Protein AF-A0A934VCV9-F1 (afdb_monomer_lite)

pLDDT: mean 75.16, std 21.44, range [30.05, 98.0]

Radius of gyration: 24.8 Å; chains: 1; bounding box: 60×32×97 Å

Secondary structure (DSSP, 8-state):
--------HHHHHHHHHHHHHHHHHT-PPP--SSHHHHHHHSSSSSS--------------------HHHHHHHHHHTTHHHHTHHHHHHHHHHHHHHHHHHHHT---THHHHHHHHHHHHHHHHHHHHHHHHTT----THHHHHHHHHHHHHHHHHHHHHHHHHHTTTS-HHHHHHHHHHHHHHHHHHHHHHHHHHH-TTGGG--

Organism: NCBI:txid1144680

Structure (mmCIF, N/CA/C/O backbone):
data_AF-A0A934VCV9-F1
#
_entry.id   AF-A0A934VCV9-F1
#
loop_
_atom_site.group_PDB
_atom_site.id
_atom_site.type_symbol
_atom_site.label_atom_id
_atom_site.label_alt_id
_atom_site.label_comp_id
_atom_site.label_asym_id
_atom_site.label_entity_id
_atom_site.label_seq_id
_atom_site.pdbx_PDB_ins_code
_atom_site.Cartn_x
_atom_site.Cartn_y
_atom_site.Cartn_z
_atom_site.occupancy
_atom_site.B_iso_or_equiv
_atom_site.auth_seq_id
_atom_site.auth_comp_id
_atom_site.auth_asym_id
_atom_site.auth_atom_id
_atom_site.pdbx_PDB_model_num
ATOM 1 N N . MET A 1 1 ? 1.479 -2.155 43.280 1.00 39.31 1 MET A N 1
ATOM 2 C CA . MET A 1 1 ? 2.609 -2.652 42.463 1.00 39.31 1 MET A CA 1
ATOM 3 C C . MET A 1 1 ? 2.232 -2.528 40.994 1.00 39.31 1 MET A C 1
ATOM 5 O O . MET A 1 1 ? 1.370 -3.262 40.535 1.00 39.31 1 MET A O 1
ATOM 9 N N . ILE A 1 2 ? 2.792 -1.540 40.292 1.00 43.94 2 ILE A N 1
ATOM 10 C CA . ILE A 1 2 ? 2.528 -1.269 38.872 1.00 43.94 2 ILE A CA 1
ATOM 11 C C . ILE A 1 2 ? 3.565 -2.057 38.068 1.00 43.94 2 ILE A C 1
ATOM 13 O O . ILE A 1 2 ? 4.746 -1.720 38.081 1.00 43.94 2 ILE A O 1
ATOM 17 N N . SER A 1 3 ? 3.131 -3.142 37.426 1.00 44.56 3 SER A N 1
ATOM 18 C CA . SER A 1 3 ? 3.970 -3.930 36.522 1.00 44.56 3 SER A CA 1
ATOM 19 C C . SER A 1 3 ? 4.140 -3.161 35.212 1.00 44.56 3 SER A C 1
ATOM 21 O O . SER A 1 3 ? 3.215 -3.050 34.405 1.00 44.56 3 SER A O 1
ATOM 23 N N . THR A 1 4 ? 5.316 -2.572 35.019 1.00 52.53 4 THR A N 1
ATOM 24 C CA . THR A 1 4 ? 5.717 -1.943 33.765 1.00 52.53 4 THR A CA 1
ATOM 25 C C . THR A 1 4 ? 6.005 -3.046 32.749 1.00 52.53 4 THR A C 1
ATOM 27 O O . THR A 1 4 ? 7.095 -3.612 32.708 1.00 52.53 4 THR A O 1
ATOM 30 N N . HIS A 1 5 ? 5.026 -3.368 31.901 1.00 47.56 5 HIS A N 1
ATOM 31 C CA . HIS A 1 5 ? 5.242 -4.228 30.737 1.00 47.56 5 HIS A CA 1
ATOM 32 C C . HIS A 1 5 ? 6.250 -3.568 29.777 1.00 47.56 5 HIS A C 1
ATOM 34 O O . HIS A 1 5 ? 5.880 -2.859 28.842 1.00 47.56 5 HIS A O 1
ATOM 40 N N . HIS A 1 6 ? 7.541 -3.815 30.001 1.00 56.97 6 HIS A N 1
ATOM 41 C CA . HIS A 1 6 ? 8.615 -3.539 29.054 1.00 56.97 6 HIS A CA 1
ATOM 42 C C . HIS A 1 6 ? 8.476 -4.524 27.885 1.00 56.97 6 HIS A C 1
ATOM 44 O O . HIS A 1 6 ? 9.078 -5.593 27.860 1.00 56.97 6 HIS A O 1
ATOM 50 N N . PHE A 1 7 ? 7.602 -4.197 26.930 1.00 56.38 7 PHE A N 1
ATOM 51 C CA . PHE A 1 7 ? 7.461 -4.946 25.679 1.00 56.38 7 PHE A CA 1
ATOM 52 C C . PHE A 1 7 ? 8.661 -4.641 24.759 1.00 56.38 7 PHE A C 1
ATOM 54 O O . PHE A 1 7 ? 9.164 -3.515 24.777 1.00 56.38 7 PHE A O 1
ATOM 61 N N . PRO A 1 8 ? 9.152 -5.601 23.951 1.00 58.91 8 PRO A N 1
ATOM 62 C CA . PRO A 1 8 ? 10.532 -5.618 23.508 1.00 58.91 8 PRO A CA 1
ATOM 63 C C . PRO A 1 8 ? 10.736 -4.610 22.381 1.00 58.91 8 PRO A C 1
ATOM 65 O O . PRO A 1 8 ? 10.423 -4.862 21.217 1.00 58.91 8 PRO A O 1
ATOM 68 N N . THR A 1 9 ? 11.337 -3.478 22.728 1.00 56.06 9 THR A N 1
ATOM 69 C CA . THR A 1 9 ? 11.960 -2.515 21.805 1.00 56.06 9 THR A CA 1
ATOM 70 C C . THR A 1 9 ? 12.874 -3.200 20.784 1.00 56.06 9 THR A C 1
ATOM 72 O O . THR A 1 9 ? 13.006 -2.733 19.658 1.00 56.06 9 THR A O 1
ATOM 75 N N . ARG A 1 10 ? 13.411 -4.373 21.137 1.00 48.38 10 ARG A N 1
ATOM 76 C CA . ARG A 1 10 ? 14.210 -5.249 20.275 1.00 48.38 10 ARG A CA 1
ATOM 77 C C . ARG A 1 10 ? 13.472 -5.739 19.026 1.00 48.38 10 ARG A C 1
ATOM 79 O O . ARG A 1 10 ? 14.094 -5.783 17.977 1.00 48.38 10 ARG A O 1
ATOM 86 N N . LEU A 1 11 ? 12.172 -6.056 19.085 1.00 58.34 11 LEU A N 1
ATOM 87 C CA . LEU A 1 11 ? 11.443 -6.522 17.890 1.00 58.34 11 LEU A CA 1
ATOM 88 C C . LEU A 1 11 ? 11.236 -5.390 16.878 1.00 58.34 11 LEU A C 1
ATOM 90 O O . LEU A 1 11 ? 11.404 -5.593 15.683 1.00 58.34 11 LEU A O 1
ATOM 94 N N . LEU A 1 12 ? 10.910 -4.199 17.382 1.00 56.88 12 LEU A N 1
ATOM 95 C CA . LEU A 1 12 ? 10.697 -2.991 16.584 1.00 56.88 12 LEU A CA 1
ATOM 96 C C . LEU A 1 12 ? 12.017 -2.502 15.964 1.00 56.88 12 LEU A C 1
ATOM 98 O O . LEU A 1 12 ? 12.055 -2.148 14.786 1.00 56.88 12 LEU A O 1
ATOM 102 N N . ALA A 1 13 ? 13.108 -2.574 16.733 1.00 52.22 13 ALA A N 1
ATOM 103 C CA . ALA A 1 13 ? 14.461 -2.298 16.263 1.00 52.22 13 ALA A CA 1
ATOM 104 C C . ALA A 1 13 ? 14.934 -3.319 15.217 1.00 52.22 13 ALA A C 1
ATOM 106 O O . ALA A 1 13 ? 15.486 -2.915 14.204 1.00 52.22 13 ALA A O 1
ATOM 107 N N . LEU A 1 14 ? 14.662 -4.617 15.391 1.00 60.75 14 LEU A N 1
ATOM 108 C CA . LEU A 1 14 ? 15.024 -5.648 14.410 1.00 60.75 14 LEU A CA 1
ATOM 109 C C . LEU A 1 14 ? 14.254 -5.494 13.094 1.00 60.75 14 LEU A C 1
ATOM 111 O O . LEU A 1 14 ? 14.852 -5.625 12.031 1.00 60.75 14 LEU A O 1
ATOM 115 N N . SER A 1 15 ? 12.965 -5.143 13.138 1.00 53.88 15 SER A N 1
ATOM 116 C CA . SER A 1 15 ? 12.202 -4.825 11.924 1.00 53.88 15 SER A CA 1
ATOM 117 C C . SER A 1 15 ? 12.696 -3.551 11.232 1.00 53.88 15 SER A C 1
ATOM 119 O O . SER A 1 15 ? 12.734 -3.512 10.008 1.00 53.88 15 SER A O 1
ATOM 121 N N . LEU A 1 16 ? 13.130 -2.536 11.990 1.00 61.25 16 LEU A N 1
ATOM 122 C CA . LEU A 1 16 ? 13.719 -1.308 11.447 1.00 61.25 16 LEU A CA 1
ATOM 123 C C . LEU A 1 16 ? 15.125 -1.553 10.870 1.00 61.25 16 LEU A C 1
ATOM 125 O O . LEU A 1 16 ? 15.471 -0.999 9.835 1.00 61.25 16 LEU A O 1
ATOM 129 N N . MET A 1 17 ? 15.924 -2.417 11.494 1.00 59.06 17 MET A N 1
ATOM 130 C CA . MET A 1 17 ? 17.238 -2.820 10.987 1.00 59.06 17 MET A CA 1
ATOM 131 C C . MET A 1 17 ? 17.120 -3.706 9.746 1.00 59.06 17 MET A C 1
ATOM 133 O O . MET A 1 17 ? 17.880 -3.518 8.804 1.00 59.06 17 MET A O 1
ATOM 137 N N . PHE A 1 18 ? 16.142 -4.615 9.703 1.00 65.75 18 PHE A N 1
ATOM 138 C CA . PHE A 1 18 ? 15.820 -5.395 8.507 1.00 65.75 18 PHE A CA 1
ATOM 139 C C . PHE A 1 18 ? 15.332 -4.490 7.369 1.00 65.75 18 PHE A C 1
ATOM 141 O O . PHE A 1 18 ? 15.742 -4.665 6.229 1.00 65.75 18 PHE A O 1
ATOM 148 N N . LEU A 1 19 ? 14.528 -3.470 7.688 1.00 57.59 19 LEU A N 1
ATOM 149 C CA . LEU A 1 19 ? 14.076 -2.445 6.750 1.00 57.59 19 LEU A CA 1
ATOM 150 C C . LEU A 1 19 ? 15.243 -1.646 6.152 1.00 57.59 19 LEU A C 1
ATOM 152 O O . LEU A 1 19 ? 15.322 -1.488 4.937 1.00 57.59 19 LEU A O 1
ATOM 156 N N . ILE A 1 20 ? 16.155 -1.169 7.001 1.00 65.06 20 ILE A N 1
ATOM 157 C CA . ILE A 1 20 ? 17.355 -0.439 6.578 1.00 65.06 20 ILE A CA 1
ATOM 158 C C . ILE A 1 20 ? 18.251 -1.361 5.740 1.00 65.06 20 ILE A C 1
ATOM 160 O O . ILE A 1 20 ? 18.676 -0.972 4.657 1.00 65.06 20 ILE A O 1
ATOM 164 N N . ALA A 1 21 ? 18.465 -2.608 6.167 1.00 59.50 21 ALA A N 1
ATOM 165 C CA . ALA A 1 21 ? 19.238 -3.589 5.410 1.00 59.50 21 ALA A CA 1
ATOM 166 C C . ALA A 1 21 ? 18.624 -3.890 4.030 1.00 59.50 21 ALA A C 1
ATOM 168 O O . ALA A 1 21 ? 19.366 -3.991 3.059 1.00 59.50 21 ALA A O 1
ATOM 169 N N . LEU A 1 22 ? 17.292 -3.961 3.910 1.00 63.44 22 LEU A N 1
ATOM 170 C CA . LEU A 1 22 ? 16.612 -4.152 2.624 1.00 63.44 22 LEU A CA 1
ATOM 171 C C . LEU A 1 22 ? 16.779 -2.925 1.710 1.00 63.44 22 LEU A C 1
ATOM 173 O O . LEU A 1 22 ? 17.072 -3.066 0.529 1.00 63.44 22 LEU A O 1
ATOM 177 N N . ILE A 1 23 ? 16.645 -1.713 2.254 1.00 60.69 23 ILE A N 1
ATOM 178 C CA . ILE A 1 23 ? 16.815 -0.463 1.493 1.00 60.69 23 ILE A CA 1
ATOM 179 C C . ILE A 1 23 ? 18.255 -0.325 0.969 1.00 60.69 23 ILE A C 1
ATOM 181 O O . ILE A 1 23 ? 18.453 0.074 -0.178 1.00 60.69 23 ILE A O 1
ATOM 185 N N . PHE A 1 24 ? 19.257 -0.684 1.778 1.00 58.31 24 PHE A N 1
ATOM 186 C CA . PHE A 1 24 ? 20.666 -0.628 1.377 1.00 58.31 24 PHE A CA 1
ATOM 187 C C . PHE A 1 24 ? 21.078 -1.778 0.448 1.00 58.31 24 PHE A C 1
ATOM 189 O O . PHE A 1 24 ? 21.868 -1.549 -0.463 1.00 58.31 24 PHE A O 1
ATOM 196 N N . ALA A 1 25 ? 20.521 -2.981 0.614 1.00 57.31 25 ALA A N 1
ATOM 197 C CA . ALA A 1 25 ? 20.812 -4.124 -0.257 1.00 57.31 25 ALA A CA 1
ATOM 198 C C . ALA A 1 25 ? 20.273 -3.956 -1.691 1.00 57.31 25 ALA A C 1
ATOM 200 O O . ALA A 1 25 ? 20.793 -4.583 -2.609 1.00 57.31 25 ALA A O 1
ATOM 201 N N . PHE A 1 26 ? 19.264 -3.100 -1.897 1.00 60.00 26 PHE A N 1
ATOM 202 C CA . PHE A 1 26 ? 18.647 -2.848 -3.208 1.00 60.00 26 PHE A CA 1
ATOM 203 C C . PHE A 1 26 ? 18.897 -1.430 -3.754 1.00 60.00 26 PHE A C 1
ATOM 205 O O . PHE A 1 26 ? 18.282 -1.019 -4.743 1.00 60.00 26 PHE A O 1
ATOM 212 N N . ARG A 1 27 ? 19.839 -0.683 -3.158 1.00 53.97 27 ARG A N 1
ATOM 213 C CA . ARG A 1 27 ? 20.416 0.523 -3.764 1.00 53.97 27 ARG A CA 1
ATOM 214 C C . ARG A 1 27 ? 21.206 0.085 -5.001 1.00 53.97 27 ARG A C 1
ATOM 216 O O . ARG A 1 27 ? 22.321 -0.409 -4.878 1.00 53.97 27 ARG A O 1
ATOM 223 N N . ALA A 1 28 ? 20.623 0.255 -6.188 1.00 42.72 28 ALA A N 1
ATOM 224 C CA . ALA A 1 28 ? 21.345 0.084 -7.445 1.00 42.72 28 ALA A CA 1
ATOM 225 C C . ALA A 1 28 ? 22.635 0.931 -7.408 1.00 42.72 28 ALA A C 1
ATOM 227 O O . ALA A 1 28 ? 22.557 2.102 -7.005 1.00 42.72 28 ALA A O 1
ATOM 228 N N . PRO A 1 29 ? 23.808 0.377 -7.771 1.00 40.81 29 PRO A N 1
ATOM 229 C CA . PRO A 1 29 ? 25.008 1.183 -7.915 1.00 40.81 29 PRO A CA 1
ATOM 230 C C . PRO A 1 29 ? 24.716 2.268 -8.952 1.00 40.81 29 PRO A C 1
ATOM 232 O O . PRO A 1 29 ? 24.321 1.977 -10.080 1.00 40.81 29 PRO A O 1
ATOM 235 N N . ALA A 1 30 ? 24.841 3.528 -8.534 1.00 43.31 30 ALA A N 1
ATOM 236 C CA . ALA A 1 30 ? 24.818 4.651 -9.456 1.00 43.31 30 ALA A CA 1
ATOM 237 C C . ALA A 1 30 ? 25.913 4.420 -10.506 1.00 43.31 30 ALA A C 1
ATOM 239 O O . ALA A 1 30 ? 27.020 4.005 -10.158 1.00 43.31 30 ALA A O 1
ATOM 240 N N . GLY A 1 31 ? 25.552 4.622 -11.772 1.00 48.81 31 GLY A N 1
ATOM 241 C CA . GLY A 1 31 ? 26.302 4.178 -12.938 1.00 48.81 31 GLY A CA 1
ATOM 242 C C . GLY A 1 31 ? 27.810 4.414 -12.870 1.00 48.81 31 GLY A C 1
ATOM 243 O O . GLY A 1 31 ? 28.284 5.532 -12.695 1.00 48.81 31 GLY A O 1
ATOM 244 N N . GLN A 1 32 ? 28.551 3.338 -13.106 1.00 42.00 32 GLN A N 1
ATOM 245 C CA . GLN A 1 32 ? 29.875 3.376 -13.711 1.00 42.00 32 GLN A CA 1
ATOM 246 C C . GLN A 1 32 ? 29.850 2.359 -14.846 1.00 42.00 32 GLN A C 1
ATOM 248 O O . GLN A 1 32 ? 29.903 1.157 -14.608 1.00 42.00 32 GLN A O 1
ATOM 253 N N . GLY A 1 33 ? 29.679 2.831 -16.078 1.00 40.41 33 GLY A N 1
ATOM 254 C CA . GLY A 1 33 ? 29.668 1.933 -17.234 1.00 40.41 33 GLY A CA 1
ATOM 255 C C . GLY A 1 33 ? 29.314 2.557 -18.580 1.00 40.41 33 GLY A C 1
ATOM 256 O O . GLY A 1 33 ? 29.052 1.810 -19.508 1.00 40.41 33 GLY A O 1
ATOM 257 N N . GLY A 1 34 ? 29.271 3.889 -18.705 1.00 38.62 34 GLY A N 1
ATOM 258 C CA . GLY A 1 34 ? 28.794 4.544 -19.932 1.00 38.62 34 GLY A CA 1
ATOM 259 C C . GLY A 1 34 ? 29.815 5.387 -20.697 1.00 38.62 34 GLY A C 1
ATOM 260 O O . GLY A 1 34 ? 29.543 5.752 -21.833 1.00 38.62 34 GLY A O 1
ATOM 261 N N . GLU A 1 35 ? 30.976 5.716 -20.122 1.00 42.31 35 GLU A N 1
ATOM 262 C CA . GLU A 1 35 ? 31.880 6.705 -20.743 1.00 42.31 35 GLU A CA 1
ATOM 263 C C . GLU A 1 35 ? 32.985 6.095 -21.618 1.00 42.31 35 GLU A C 1
ATOM 265 O O . GLU A 1 35 ? 33.556 6.795 -22.450 1.00 42.31 35 GLU A O 1
ATOM 270 N N . VAL A 1 36 ? 33.262 4.790 -21.510 1.00 45.59 36 VAL A N 1
ATOM 271 C CA . VAL A 1 36 ? 34.359 4.161 -22.273 1.00 45.59 36 VAL A CA 1
ATOM 272 C C . VAL A 1 36 ? 33.898 3.637 -23.644 1.00 45.59 36 VAL A C 1
ATOM 274 O O . VAL A 1 36 ? 34.668 3.669 -24.599 1.00 45.59 36 VAL A O 1
ATOM 277 N N . GLU A 1 37 ? 32.633 3.229 -23.799 1.00 44.47 37 GLU A N 1
ATOM 278 C CA . GLU A 1 37 ? 32.150 2.619 -25.053 1.00 44.47 37 GLU A CA 1
ATOM 279 C C . GLU A 1 37 ? 31.817 3.650 -26.151 1.00 44.47 37 GLU A C 1
ATOM 281 O O . GLU A 1 37 ? 31.969 3.377 -27.344 1.00 44.47 37 GLU A O 1
ATOM 286 N N . VAL A 1 38 ? 31.429 4.872 -25.771 1.00 43.56 38 VAL A N 1
ATOM 287 C CA . VAL A 1 38 ? 31.038 5.928 -26.726 1.00 43.56 38 VAL A CA 1
ATOM 288 C C . VAL A 1 38 ? 32.256 6.546 -27.427 1.00 43.56 38 VAL A C 1
ATOM 290 O O . VAL A 1 38 ? 32.181 6.886 -28.608 1.00 43.56 38 VAL A O 1
ATOM 293 N N . ALA A 1 39 ? 33.413 6.620 -26.760 1.00 41.00 39 ALA A N 1
ATOM 294 C CA . ALA A 1 39 ? 34.621 7.225 -27.329 1.00 41.00 39 ALA A CA 1
ATOM 295 C C . ALA A 1 39 ? 35.258 6.388 -28.458 1.00 41.00 39 ALA A C 1
ATOM 297 O O . ALA A 1 39 ? 35.930 6.939 -29.329 1.00 41.00 39 ALA A O 1
ATOM 298 N N . GLN A 1 40 ? 35.021 5.072 -28.490 1.00 43.62 40 GLN A N 1
ATOM 299 C CA . GLN A 1 40 ? 35.628 4.175 -29.480 1.00 43.62 40 GLN A CA 1
ATOM 300 C C . GLN A 1 40 ? 34.835 4.078 -30.795 1.00 43.62 40 GLN A C 1
ATOM 302 O O . GLN A 1 40 ? 35.378 3.641 -31.807 1.00 43.62 40 GLN A O 1
ATOM 307 N N . ARG A 1 41 ? 33.566 4.513 -30.813 1.00 41.50 41 ARG A N 1
ATOM 308 C CA . ARG A 1 41 ? 32.715 4.466 -32.017 1.00 41.50 41 ARG A CA 1
ATOM 309 C C . ARG A 1 41 ? 32.933 5.636 -32.979 1.00 41.50 41 ARG A C 1
ATOM 311 O O . ARG A 1 41 ? 32.610 5.510 -34.155 1.00 41.50 41 ARG A O 1
ATOM 318 N N . HIS A 1 42 ? 33.505 6.752 -32.525 1.00 40.03 42 HIS A N 1
ATOM 319 C CA . HIS A 1 42 ? 33.710 7.938 -33.368 1.00 40.03 42 HIS A CA 1
ATOM 320 C C . HIS A 1 42 ? 35.056 7.967 -34.118 1.00 40.03 42 HIS A C 1
ATOM 322 O O . HIS A 1 42 ? 35.226 8.799 -35.004 1.00 40.03 42 HIS A O 1
ATOM 328 N N . SER A 1 43 ? 35.997 7.058 -33.833 1.00 39.34 43 SER A N 1
ATOM 329 C CA . SER A 1 43 ? 37.286 6.976 -34.546 1.00 39.34 43 SER A CA 1
ATOM 330 C C . SER A 1 43 ? 37.303 5.983 -35.718 1.00 39.34 43 SER A C 1
ATOM 332 O O . SER A 1 43 ? 38.263 5.969 -36.483 1.00 39.34 43 SER A O 1
ATOM 334 N N . ALA A 1 44 ? 36.249 5.178 -35.897 1.00 42.91 44 ALA A N 1
ATOM 335 C CA . ALA A 1 44 ? 36.204 4.105 -36.897 1.00 42.91 44 ALA A CA 1
ATOM 336 C C . ALA A 1 44 ? 35.448 4.458 -38.197 1.00 42.91 44 ALA A C 1
ATOM 338 O O . ALA A 1 44 ? 35.421 3.652 -39.121 1.00 42.91 44 ALA A O 1
ATOM 339 N N . PHE A 1 45 ? 34.857 5.654 -38.314 1.00 38.28 45 PHE A N 1
ATOM 340 C CA . PHE A 1 45 ? 34.035 6.051 -39.473 1.00 38.28 45 PHE A CA 1
ATOM 341 C C . PHE A 1 45 ? 34.840 6.697 -40.630 1.00 38.28 45 PHE A C 1
ATOM 343 O O . PHE A 1 45 ? 34.293 7.432 -41.443 1.00 38.28 45 PHE A O 1
ATOM 350 N N . GLY A 1 46 ? 36.156 6.467 -40.704 1.00 35.75 46 GLY A N 1
ATOM 351 C CA . GLY A 1 46 ? 37.060 7.273 -41.538 1.00 35.75 46 GLY A CA 1
ATOM 352 C C . GLY A 1 46 ? 37.982 6.537 -42.512 1.00 35.75 46 GLY A C 1
ATOM 353 O O . GLY A 1 46 ? 38.923 7.166 -42.988 1.00 35.75 46 GLY A O 1
ATOM 354 N N . ALA A 1 47 ? 37.787 5.249 -42.814 1.00 36.84 47 ALA A N 1
ATOM 355 C CA . ALA A 1 47 ? 38.649 4.571 -43.787 1.00 36.84 47 ALA A CA 1
ATOM 356 C C . ALA A 1 47 ? 37.950 3.428 -44.538 1.00 36.84 47 ALA A C 1
ATOM 358 O O . ALA A 1 47 ? 37.560 2.436 -43.930 1.00 36.84 47 ALA A O 1
ATOM 359 N N . GLY A 1 48 ? 37.905 3.543 -45.870 1.00 30.05 48 GLY A N 1
ATOM 360 C CA . GLY A 1 48 ? 37.856 2.392 -46.777 1.00 30.05 48 GLY A CA 1
ATOM 361 C C . GLY A 1 48 ? 36.562 2.222 -47.566 1.00 30.05 48 GLY A C 1
ATOM 362 O O . GLY A 1 48 ? 35.713 1.412 -47.214 1.00 30.05 48 GLY A O 1
ATOM 363 N N . GLU A 1 49 ? 36.450 2.942 -48.678 1.00 37.62 49 GLU A N 1
ATOM 364 C CA . GLU A 1 49 ? 35.506 2.646 -49.753 1.00 37.62 49 GLU A CA 1
ATOM 365 C C . GLU A 1 49 ? 36.049 1.505 -50.645 1.00 37.62 49 GLU A C 1
ATOM 367 O O . GLU A 1 49 ? 37.237 1.487 -50.965 1.00 37.62 49 GLU A O 1
ATOM 372 N N . SER A 1 50 ? 35.137 0.633 -51.099 1.00 32.47 50 SER A N 1
ATOM 373 C CA . SER A 1 50 ? 35.231 -0.284 -52.254 1.00 32.47 50 SER A CA 1
ATOM 374 C C . SER A 1 50 ? 36.068 -1.570 -52.134 1.00 32.47 50 SER A C 1
ATOM 376 O O . SER A 1 50 ? 37.293 -1.531 -52.182 1.00 32.47 50 SER A O 1
ATOM 378 N N . LEU A 1 51 ? 35.387 -2.732 -52.128 1.00 35.28 51 LEU A N 1
ATOM 379 C CA . LEU A 1 51 ? 35.537 -3.782 -53.159 1.00 35.28 51 LEU A CA 1
ATOM 380 C C . LEU A 1 51 ? 34.651 -5.019 -52.887 1.00 35.28 51 LEU A C 1
ATOM 382 O O . LEU A 1 51 ? 34.782 -5.684 -51.870 1.00 35.28 51 LEU A O 1
ATOM 386 N N . ALA A 1 52 ? 33.817 -5.319 -53.888 1.00 34.09 52 ALA A N 1
ATOM 387 C CA . ALA A 1 52 ? 33.347 -6.633 -54.339 1.00 34.09 52 ALA A CA 1
ATOM 388 C C . ALA A 1 52 ? 32.575 -7.578 -53.384 1.00 34.09 52 ALA A C 1
ATOM 390 O O . ALA A 1 52 ? 33.093 -8.192 -52.461 1.00 34.09 52 ALA A O 1
ATOM 391 N N . THR A 1 53 ? 31.312 -7.745 -53.776 1.00 39.25 53 THR A N 1
ATOM 392 C CA . THR A 1 53 ? 30.419 -8.911 -53.707 1.00 39.25 53 THR A CA 1
ATOM 393 C C . THR A 1 53 ? 31.012 -10.299 -53.433 1.00 39.25 53 THR A C 1
ATOM 395 O O . THR A 1 53 ? 32.041 -10.664 -53.993 1.00 39.25 53 THR A O 1
ATOM 398 N N . ASP A 1 54 ? 30.151 -11.110 -52.805 1.00 33.94 54 ASP A N 1
ATOM 399 C CA . ASP A 1 54 ? 30.055 -12.577 -52.871 1.00 33.94 54 ASP A CA 1
ATOM 400 C C . ASP A 1 54 ? 30.749 -13.358 -51.745 1.00 33.94 54 ASP A C 1
ATOM 402 O O . ASP A 1 54 ? 31.889 -13.802 -51.865 1.00 33.94 54 ASP A O 1
ATOM 406 N N . LYS A 1 55 ? 30.008 -13.577 -50.649 1.00 37.53 55 LYS A N 1
ATOM 407 C CA . LYS A 1 55 ? 29.517 -14.915 -50.281 1.00 37.53 55 LYS A CA 1
ATOM 408 C C . LYS A 1 55 ? 28.594 -14.857 -49.066 1.00 37.53 55 LYS A C 1
ATOM 410 O O . LYS A 1 55 ? 28.895 -14.248 -48.045 1.00 37.53 55 LYS A O 1
ATOM 415 N N . LEU A 1 56 ? 27.452 -15.512 -49.232 1.00 50.94 56 LEU A N 1
ATOM 416 C CA . LEU A 1 56 ? 26.524 -15.909 -48.184 1.00 50.94 56 LEU A CA 1
ATOM 417 C C . LEU A 1 56 ? 27.225 -16.914 -47.265 1.00 50.94 56 LEU A C 1
ATOM 419 O O . LEU A 1 56 ? 27.281 -18.102 -47.574 1.00 50.94 56 LEU A O 1
ATOM 423 N N . GLU A 1 57 ? 27.733 -16.440 -46.137 1.00 42.31 57 GLU A N 1
ATOM 424 C CA . GLU A 1 57 ? 27.898 -17.269 -44.949 1.00 42.31 57 GLU A CA 1
ATOM 425 C C . GLU A 1 57 ? 26.850 -16.784 -43.947 1.00 42.31 57 GLU A C 1
ATOM 427 O O . GLU A 1 57 ? 27.012 -15.776 -43.260 1.00 42.31 57 GLU A O 1
ATOM 432 N N . GLU A 1 58 ? 25.702 -17.470 -43.942 1.00 49.91 58 GLU A N 1
ATOM 433 C CA . GLU A 1 58 ? 24.819 -17.496 -42.782 1.00 49.91 58 GLU A CA 1
ATOM 434 C C . GLU A 1 58 ? 25.626 -18.087 -41.621 1.00 49.91 58 GLU A C 1
ATOM 436 O O . GLU A 1 58 ? 25.669 -19.299 -41.426 1.00 49.91 58 GLU A O 1
ATOM 441 N N . GLU A 1 59 ? 26.299 -17.221 -40.869 1.00 45.34 59 GLU A N 1
ATOM 442 C CA . GLU A 1 59 ? 26.757 -17.514 -39.517 1.00 45.34 59 GLU A CA 1
ATOM 443 C C . GLU A 1 59 ? 25.527 -17.962 -38.710 1.00 45.34 59 GLU A C 1
ATOM 445 O O . GLU A 1 59 ? 24.616 -17.152 -38.484 1.00 45.34 59 GLU A O 1
ATOM 450 N N . PRO A 1 60 ? 25.431 -19.242 -38.299 1.00 47.59 60 PRO A N 1
ATOM 451 C CA . PRO A 1 60 ? 24.306 -19.711 -37.521 1.00 47.59 60 PRO A CA 1
ATOM 452 C C . PRO A 1 60 ? 24.399 -19.036 -36.162 1.00 47.59 60 PRO A C 1
ATOM 454 O O . PRO A 1 60 ? 25.208 -19.417 -35.319 1.00 47.59 60 PRO A O 1
ATOM 457 N N . SER A 1 61 ? 23.567 -18.006 -36.001 1.00 49.19 61 SER A N 1
ATOM 458 C CA . SER A 1 61 ? 23.171 -17.351 -34.762 1.00 49.19 61 SER A CA 1
ATOM 459 C C . SER A 1 61 ? 23.767 -18.029 -33.533 1.00 49.19 61 SER A C 1
ATOM 461 O O . SER A 1 61 ? 23.206 -19.002 -33.013 1.00 49.19 61 SER A O 1
ATOM 463 N N . ALA A 1 62 ? 24.882 -17.490 -33.043 1.00 44.94 62 ALA A N 1
ATOM 464 C CA . ALA A 1 62 ? 25.264 -17.653 -31.656 1.00 44.94 62 ALA A CA 1
ATOM 465 C C . ALA A 1 62 ? 24.164 -16.979 -30.825 1.00 44.94 62 ALA A C 1
ATOM 467 O O . ALA A 1 62 ? 24.274 -15.828 -30.410 1.00 44.94 62 ALA A O 1
ATOM 468 N N . VAL A 1 63 ? 23.050 -17.694 -30.646 1.00 55.59 63 VAL A N 1
ATOM 469 C CA . VAL A 1 63 ? 22.082 -17.461 -29.586 1.00 55.59 63 VAL A CA 1
ATOM 470 C C . VAL A 1 63 ? 22.910 -17.605 -28.326 1.00 55.59 63 VAL A C 1
ATOM 472 O O . VAL A 1 63 ? 23.158 -18.722 -27.871 1.00 55.59 63 VAL A O 1
ATOM 475 N N . THR A 1 64 ? 23.433 -16.487 -27.826 1.00 52.56 64 THR A N 1
ATOM 476 C CA . THR A 1 64 ? 24.114 -16.440 -26.544 1.00 52.56 64 THR A CA 1
ATOM 477 C C . THR A 1 64 ? 23.146 -17.066 -25.557 1.00 52.56 64 THR A C 1
ATOM 479 O O . THR A 1 64 ? 22.039 -16.576 -25.321 1.00 52.56 64 THR A O 1
ATOM 482 N N . ALA A 1 65 ? 23.491 -18.267 -25.101 1.00 57.81 65 ALA A N 1
ATOM 483 C CA . ALA A 1 65 ? 22.674 -19.021 -24.180 1.00 57.81 65 ALA A CA 1
ATOM 484 C C . ALA A 1 65 ? 22.739 -18.283 -22.844 1.00 57.81 65 ALA A C 1
ATOM 486 O O . ALA A 1 65 ? 23.587 -18.572 -22.005 1.00 57.81 65 ALA A O 1
ATOM 487 N N . GLU A 1 66 ? 21.873 -17.280 -22.686 1.00 57.75 66 GLU A N 1
ATOM 488 C CA . GLU A 1 66 ? 21.622 -16.616 -21.415 1.00 57.75 66 GLU A CA 1
ATOM 489 C C . GLU A 1 66 ? 21.521 -17.691 -20.323 1.00 57.75 66 GLU A C 1
ATOM 491 O O . GLU A 1 66 ? 20.791 -18.676 -20.523 1.00 57.75 66 GLU A O 1
ATOM 496 N N . PRO A 1 67 ? 22.242 -17.553 -19.193 1.00 74.38 67 PRO A N 1
ATOM 497 C CA . PRO A 1 67 ? 22.285 -18.574 -18.157 1.00 74.38 67 PRO A CA 1
ATOM 498 C C . PRO A 1 67 ? 20.864 -19.018 -17.790 1.00 74.38 67 PRO A C 1
ATOM 500 O O . PRO A 1 67 ? 19.993 -18.184 -17.542 1.00 74.38 67 PRO A O 1
ATOM 503 N N . VAL A 1 68 ? 20.603 -20.327 -17.724 1.00 70.75 68 VAL A N 1
ATOM 504 C CA . VAL A 1 68 ? 19.259 -20.890 -17.447 1.00 70.75 68 VAL A CA 1
ATOM 505 C C . VAL A 1 68 ? 18.582 -20.282 -16.209 1.00 70.75 68 VAL A C 1
ATOM 507 O O . VAL A 1 68 ? 17.355 -20.154 -16.149 1.00 70.75 68 VAL A O 1
ATOM 510 N N . LEU A 1 69 ? 19.389 -19.850 -15.237 1.00 69.31 69 LEU A N 1
ATOM 511 C CA . LEU A 1 69 ? 18.956 -19.148 -14.036 1.00 69.31 69 LEU A CA 1
ATOM 512 C C . LEU A 1 69 ? 18.322 -17.785 -14.351 1.00 69.31 69 LEU A C 1
ATOM 514 O O . LEU A 1 69 ? 17.245 -17.478 -13.841 1.00 69.31 69 LEU A O 1
ATOM 518 N N . HIS A 1 70 ? 18.951 -17.003 -15.228 1.00 68.94 70 HIS A N 1
ATOM 519 C CA . HIS A 1 70 ? 18.501 -15.671 -15.620 1.00 68.94 70 HIS A CA 1
ATOM 520 C C . HIS A 1 70 ? 17.121 -15.730 -16.288 1.00 68.94 70 HIS A C 1
ATOM 522 O O . HIS A 1 70 ? 16.170 -15.048 -15.894 1.00 68.94 70 HIS A O 1
ATOM 528 N N . ARG A 1 71 ? 16.963 -16.689 -17.207 1.00 70.44 71 ARG A N 1
ATOM 529 C CA . ARG A 1 71 ? 15.688 -16.991 -17.862 1.00 70.44 71 ARG A CA 1
ATOM 530 C C . ARG A 1 71 ? 14.599 -17.377 -16.850 1.00 70.44 71 ARG A C 1
ATOM 532 O O . ARG A 1 71 ? 13.473 -16.894 -16.952 1.00 70.44 71 ARG A O 1
ATOM 539 N N . SER A 1 72 ? 14.928 -18.204 -15.858 1.00 73.38 72 SER A N 1
ATOM 540 C CA . SER A 1 72 ? 13.975 -18.683 -14.844 1.00 73.38 72 SER A CA 1
ATOM 541 C C . SER A 1 72 ? 13.475 -17.565 -13.919 1.00 73.38 72 SER A C 1
ATOM 543 O O . SER A 1 72 ? 12.273 -17.470 -13.670 1.00 73.38 72 SER A O 1
ATOM 545 N N . ILE A 1 73 ? 14.368 -16.677 -13.468 1.00 73.56 73 ILE A N 1
ATOM 546 C CA . ILE A 1 73 ? 14.029 -15.516 -12.622 1.00 73.56 73 ILE A CA 1
ATOM 547 C C . ILE A 1 73 ? 13.009 -14.611 -13.324 1.00 73.56 73 ILE A C 1
ATOM 549 O O . ILE A 1 73 ? 12.007 -14.218 -12.723 1.00 73.56 73 ILE A O 1
ATOM 553 N N . LYS A 1 74 ? 13.206 -14.355 -14.622 1.00 71.94 74 LYS A N 1
ATOM 554 C CA . LYS A 1 74 ? 12.296 -13.537 -15.434 1.00 71.94 74 LYS A CA 1
ATOM 555 C C . LYS A 1 74 ? 10.908 -14.158 -15.579 1.00 71.94 74 LYS A C 1
ATOM 557 O O . LYS A 1 74 ? 9.904 -13.454 -15.465 1.00 71.94 74 LYS A O 1
ATOM 562 N N . TYR A 1 75 ? 10.828 -15.469 -15.817 1.00 76.50 75 TYR A N 1
ATOM 563 C CA . TYR A 1 75 ? 9.541 -16.168 -15.910 1.00 76.50 75 TYR A CA 1
ATOM 564 C C . TYR A 1 75 ? 8.758 -16.105 -14.602 1.00 76.50 75 TYR A C 1
ATOM 566 O O . TYR A 1 75 ? 7.555 -15.852 -14.627 1.00 76.50 75 TYR A O 1
ATOM 574 N N . VAL A 1 76 ? 9.441 -16.269 -13.468 1.00 77.00 76 VAL A N 1
ATOM 575 C CA . VAL A 1 76 ? 8.817 -16.143 -12.149 1.00 77.00 76 VAL A CA 1
ATOM 576 C C . VAL A 1 76 ? 8.358 -14.702 -11.895 1.00 77.00 76 VAL A C 1
ATOM 578 O O . VAL A 1 76 ? 7.243 -14.491 -11.421 1.00 77.00 76 VAL A O 1
ATOM 581 N N . GLY A 1 77 ? 9.149 -13.704 -12.298 1.00 75.44 77 GLY A N 1
ATOM 582 C CA . GLY A 1 77 ? 8.796 -12.287 -12.177 1.00 75.44 77 GLY A CA 1
ATOM 583 C C . GLY A 1 77 ? 7.476 -11.907 -12.863 1.00 75.44 77 GLY A C 1
ATOM 584 O O . GLY A 1 77 ? 6.748 -11.059 -12.352 1.00 75.44 77 GLY A O 1
ATOM 585 N N . LYS A 1 78 ? 7.084 -12.583 -13.955 1.00 82.81 78 LYS A N 1
ATOM 586 C CA . LYS A 1 78 ? 5.802 -12.326 -14.649 1.00 82.81 78 LYS A CA 1
ATOM 587 C C . LYS A 1 78 ? 4.571 -12.573 -13.771 1.00 82.81 78 LYS A C 1
ATOM 589 O O . LYS A 1 78 ? 3.541 -11.931 -13.974 1.00 82.81 78 LYS A O 1
ATOM 594 N N . TYR A 1 79 ? 4.672 -13.443 -12.764 1.00 85.31 79 TYR A N 1
ATOM 595 C CA . TYR A 1 79 ? 3.584 -13.658 -11.806 1.00 85.31 79 TYR A CA 1
ATOM 596 C C . TYR A 1 79 ? 3.304 -12.432 -10.932 1.00 85.31 79 TYR A C 1
ATOM 598 O O . TYR A 1 79 ? 2.260 -12.393 -10.283 1.00 85.31 79 TYR A O 1
ATOM 606 N N . HIS A 1 80 ? 4.161 -11.404 -10.956 1.00 87.00 80 HIS A N 1
ATOM 607 C CA . HIS A 1 80 ? 3.883 -10.110 -10.337 1.00 87.00 80 HIS A CA 1
ATOM 608 C C . HIS A 1 80 ? 2.496 -9.568 -10.727 1.00 87.00 80 HIS A C 1
ATOM 610 O O . HIS A 1 80 ? 1.747 -9.151 -9.848 1.00 87.00 80 HIS A O 1
AT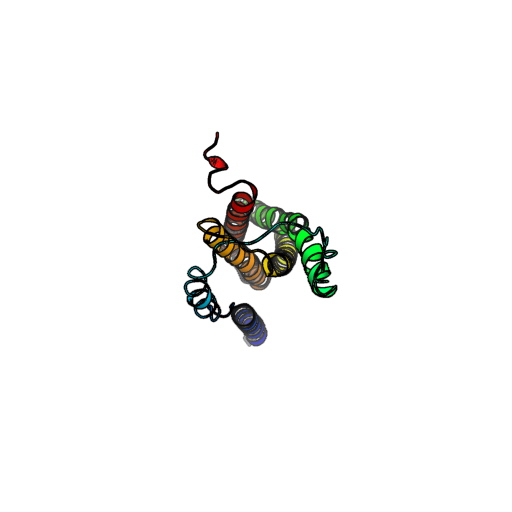OM 616 N N . LEU A 1 81 ? 2.108 -9.664 -12.008 1.00 85.06 81 LEU A N 1
ATOM 617 C CA . LEU A 1 81 ? 0.793 -9.227 -12.504 1.00 85.06 81 LEU A CA 1
ATOM 618 C C . LEU A 1 81 ? -0.376 -9.989 -11.870 1.00 85.06 81 LEU A C 1
ATOM 620 O O . LEU A 1 81 ? -1.452 -9.435 -11.670 1.00 85.06 81 LEU A O 1
ATOM 624 N N . MET A 1 82 ? -0.175 -11.256 -11.519 1.00 87.38 82 MET A N 1
ATOM 625 C CA . MET A 1 82 ? -1.199 -12.040 -10.831 1.00 87.38 82 MET A CA 1
ATOM 626 C C . MET A 1 82 ? -1.239 -11.663 -9.350 1.00 87.38 82 MET A C 1
ATOM 628 O O . MET A 1 82 ? -2.302 -11.399 -8.791 1.00 87.38 82 MET A O 1
ATOM 632 N N . VAL A 1 83 ? -0.065 -11.566 -8.726 1.00 90.88 83 VAL A N 1
ATOM 633 C CA . VAL A 1 83 ? 0.069 -11.353 -7.283 1.00 90.88 83 VAL A CA 1
ATOM 634 C C . VAL A 1 83 ? -0.266 -9.918 -6.862 1.00 90.88 83 VAL A C 1
ATOM 636 O O . VAL A 1 83 ? -0.728 -9.721 -5.741 1.00 90.88 83 VAL A O 1
ATOM 639 N N . LEU A 1 84 ? -0.124 -8.918 -7.738 1.00 90.81 84 LEU A N 1
ATOM 640 C CA . LEU A 1 84 ? -0.428 -7.516 -7.415 1.00 90.81 84 LEU A CA 1
ATOM 641 C C . LEU A 1 84 ? -1.903 -7.257 -7.084 1.00 90.81 84 LEU A C 1
ATOM 643 O O . LEU A 1 84 ? -2.210 -6.284 -6.399 1.00 90.81 84 LEU A O 1
ATOM 647 N N . HIS A 1 85 ? -2.822 -8.132 -7.502 1.00 91.69 85 HIS A N 1
ATOM 648 C CA . HIS A 1 85 ? -4.248 -7.952 -7.225 1.00 91.69 85 HIS A CA 1
ATOM 649 C C . HIS A 1 85 ? -4.565 -8.132 -5.738 1.00 91.69 85 HIS A C 1
ATOM 651 O O . HIS A 1 85 ? -5.449 -7.460 -5.207 1.00 91.69 85 HIS A O 1
ATOM 657 N N . PHE A 1 86 ? -3.816 -8.993 -5.044 1.00 93.94 86 PHE A N 1
ATOM 658 C CA . PHE A 1 86 ? -4.009 -9.249 -3.620 1.00 93.94 86 PHE A CA 1
ATOM 659 C C . PHE A 1 86 ? -3.768 -8.007 -2.749 1.00 93.94 86 PHE A C 1
ATOM 661 O O . PHE A 1 86 ? -4.691 -7.628 -2.025 1.00 93.94 86 PHE A O 1
ATOM 668 N N . PRO A 1 87 ? -2.600 -7.329 -2.792 1.00 95.38 87 PRO A N 1
ATOM 669 C CA . PRO A 1 87 ? -2.398 -6.129 -1.992 1.00 95.38 87 PRO A CA 1
ATOM 670 C C . PRO A 1 87 ? -3.382 -5.017 -2.355 1.00 95.38 87 PRO A C 1
ATOM 672 O O . PRO A 1 87 ? -3.882 -4.362 -1.445 1.00 95.38 87 PRO A O 1
ATOM 675 N N . ILE A 1 88 ? -3.716 -4.838 -3.639 1.00 94.88 88 ILE A N 1
ATOM 676 C CA . ILE A 1 88 ? -4.691 -3.822 -4.065 1.00 94.88 88 ILE A CA 1
ATOM 677 C C . ILE A 1 88 ? -6.052 -4.098 -3.418 1.00 94.88 88 ILE A C 1
ATOM 679 O O . ILE A 1 88 ? -6.569 -3.256 -2.683 1.00 94.88 88 ILE A O 1
ATOM 683 N N . ALA A 1 89 ? -6.615 -5.288 -3.638 1.00 96.81 89 ALA A N 1
ATOM 684 C CA . ALA A 1 89 ? -7.949 -5.626 -3.158 1.00 96.81 89 ALA A CA 1
ATOM 685 C C . ALA A 1 89 ? -8.023 -5.637 -1.626 1.00 96.81 89 ALA A C 1
ATOM 687 O O . ALA A 1 89 ? -8.919 -5.029 -1.039 1.00 96.81 89 ALA A O 1
ATOM 688 N N . PHE A 1 90 ? -7.075 -6.296 -0.957 1.00 98.00 90 PHE A N 1
ATOM 689 C CA . PHE A 1 90 ? -7.149 -6.489 0.487 1.00 98.00 90 PHE A CA 1
ATOM 690 C C . PHE A 1 90 ? -6.832 -5.226 1.289 1.00 98.00 90 PHE A C 1
ATOM 692 O O . PHE A 1 90 ? -7.498 -4.990 2.297 1.00 98.00 90 PHE A O 1
ATOM 699 N N . LEU A 1 91 ? -5.871 -4.394 0.867 1.00 97.62 91 LEU A N 1
ATOM 700 C CA . LEU A 1 91 ? -5.565 -3.150 1.586 1.00 97.62 91 LEU A CA 1
ATOM 701 C C . LEU A 1 91 ? -6.680 -2.110 1.405 1.00 97.62 91 LEU A C 1
ATOM 703 O O . LEU A 1 91 ? -7.057 -1.455 2.379 1.00 97.62 91 LEU A O 1
ATOM 707 N N . LEU A 1 92 ? -7.273 -2.015 0.207 1.00 97.69 92 LEU A N 1
ATOM 708 C CA . LEU A 1 92 ? -8.455 -1.177 -0.022 1.00 97.69 92 LEU A CA 1
ATOM 709 C C . LEU A 1 92 ? -9.662 -1.677 0.781 1.00 97.69 92 LEU A C 1
ATOM 711 O O . LEU A 1 92 ? -10.319 -0.887 1.461 1.00 97.69 92 LEU A O 1
ATOM 715 N N . ALA A 1 93 ? -9.925 -2.987 0.777 1.00 97.44 93 ALA A N 1
ATOM 716 C CA . ALA A 1 93 ? -11.006 -3.568 1.568 1.00 97.44 93 ALA A CA 1
ATOM 717 C C . ALA A 1 93 ? -10.789 -3.355 3.074 1.00 97.44 93 ALA A C 1
ATOM 719 O O . ALA A 1 93 ? -11.729 -2.992 3.779 1.00 97.44 93 ALA A O 1
ATOM 720 N N . ALA A 1 94 ? -9.561 -3.523 3.577 1.00 97.00 94 ALA A N 1
ATOM 721 C CA . ALA A 1 94 ? -9.230 -3.269 4.978 1.00 97.00 94 ALA A CA 1
ATOM 722 C C . ALA A 1 94 ? -9.535 -1.816 5.369 1.00 97.00 94 ALA A C 1
ATOM 724 O O . ALA A 1 94 ? -10.142 -1.587 6.417 1.00 97.00 94 ALA A O 1
ATOM 725 N N . MET A 1 95 ? -9.169 -0.852 4.514 1.00 97.31 95 MET A N 1
ATOM 726 C CA . MET A 1 95 ? -9.503 0.560 4.704 1.00 97.31 95 MET A CA 1
ATOM 727 C C . MET A 1 95 ? -11.023 0.762 4.777 1.00 97.31 95 MET A C 1
ATOM 729 O O . MET A 1 95 ? -11.512 1.297 5.771 1.00 97.31 95 MET A O 1
ATOM 733 N N . VAL A 1 96 ? -11.776 0.311 3.770 1.00 97.00 96 VAL A N 1
ATOM 734 C CA . VAL A 1 96 ? -13.235 0.515 3.697 1.00 97.00 96 VAL A CA 1
ATOM 735 C C . VAL A 1 96 ? -13.954 -0.123 4.888 1.00 97.00 96 VAL A C 1
ATOM 737 O O . VAL A 1 96 ? -14.767 0.529 5.543 1.00 97.00 96 VAL A O 1
ATOM 740 N N . VAL A 1 97 ? -13.624 -1.375 5.215 1.00 96.31 97 VAL A N 1
ATOM 741 C CA . VAL A 1 97 ? -14.236 -2.101 6.338 1.00 96.31 97 VAL A CA 1
ATOM 742 C C . VAL A 1 97 ? -13.927 -1.416 7.667 1.00 96.31 97 VAL A C 1
ATOM 744 O O . VAL A 1 97 ? -14.810 -1.318 8.520 1.00 96.31 97 VAL A O 1
ATOM 747 N N . HIS A 1 98 ? -12.702 -0.916 7.859 1.00 96.00 98 HIS A N 1
ATOM 748 C CA . HIS A 1 98 ? -12.340 -0.215 9.091 1.00 96.00 98 HIS A CA 1
ATOM 749 C C . HIS A 1 98 ? -13.059 1.132 9.215 1.00 96.00 98 HIS A C 1
ATOM 751 O O . HIS A 1 98 ? -13.564 1.455 10.287 1.00 96.00 98 HIS A O 1
ATOM 757 N N . TRP A 1 99 ? -13.192 1.893 8.127 1.00 95.38 99 TRP A N 1
ATOM 758 C CA . TRP A 1 99 ? -13.986 3.127 8.125 1.00 95.38 99 TRP A CA 1
ATOM 759 C C . TRP A 1 99 ? -15.465 2.867 8.424 1.00 95.38 99 TRP A C 1
ATOM 761 O O . TRP A 1 99 ? -16.054 3.554 9.259 1.00 95.38 99 TRP A O 1
ATOM 771 N N . TYR A 1 100 ? -16.049 1.829 7.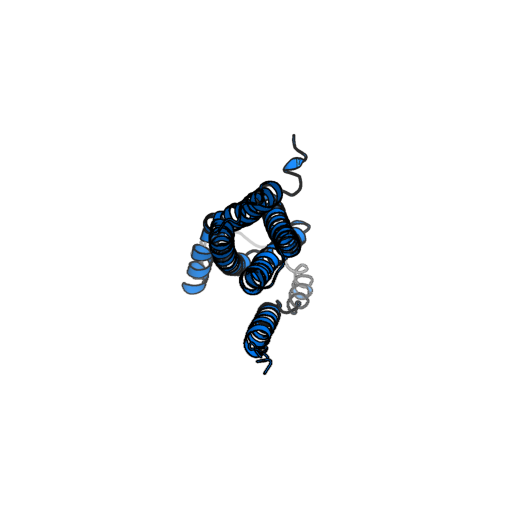826 1.00 94.69 100 TYR A N 1
ATOM 772 C CA . TYR A 1 100 ? -17.415 1.405 8.135 1.00 94.69 100 TYR A CA 1
ATOM 773 C C . TYR A 1 100 ? -17.581 1.017 9.616 1.00 94.69 100 TYR A C 1
ATOM 775 O O . TYR A 1 100 ? -18.538 1.432 10.277 1.00 94.69 100 TYR A O 1
ATOM 783 N N . ALA A 1 101 ? -16.623 0.269 10.170 1.00 93.12 101 ALA A N 1
ATOM 784 C CA . ALA A 1 101 ? -16.595 -0.099 11.584 1.00 93.12 101 ALA A CA 1
ATOM 785 C C . ALA A 1 101 ? -16.568 1.131 12.510 1.00 93.12 101 ALA A C 1
ATOM 787 O O . ALA A 1 101 ? -17.233 1.133 13.546 1.00 93.12 101 ALA A O 1
ATOM 788 N N . LEU A 1 102 ? -15.853 2.196 12.126 1.00 91.88 102 LEU A N 1
ATOM 789 C CA . LEU A 1 102 ? -15.820 3.451 12.884 1.00 91.88 102 LEU A CA 1
ATOM 790 C C . LEU A 1 102 ? -17.153 4.195 12.868 1.00 91.88 102 LEU A C 1
ATOM 792 O O . LEU A 1 102 ? -17.582 4.674 13.914 1.00 91.88 102 LEU A O 1
ATOM 796 N N . VAL A 1 103 ? -17.804 4.282 11.708 1.00 92.12 103 VAL A N 1
ATOM 797 C CA . VAL A 1 103 ? -19.094 4.978 11.571 1.00 92.12 103 VAL A CA 1
ATOM 798 C C . VAL A 1 103 ? -20.202 4.231 12.313 1.00 92.12 103 VAL A C 1
ATOM 800 O O . VAL A 1 103 ? -21.071 4.847 12.922 1.00 92.12 103 VAL A O 1
ATOM 803 N N . THR A 1 104 ? -20.166 2.899 12.295 1.00 91.62 104 THR A N 1
ATOM 804 C CA . THR A 1 104 ? -21.209 2.062 12.910 1.00 91.62 104 THR A CA 1
ATOM 805 C C . THR A 1 104 ? -20.937 1.676 14.362 1.00 91.62 104 THR A C 1
ATOM 807 O O . THR A 1 104 ? -21.802 1.072 14.997 1.00 91.62 104 THR A O 1
ATOM 810 N N . GLY A 1 105 ? -19.739 1.961 14.884 1.00 86.44 105 GLY A N 1
ATOM 811 C CA . GLY A 1 105 ? -19.300 1.531 16.215 1.00 86.44 105 GLY A CA 1
ATOM 812 C C . GLY A 1 105 ? -19.120 0.013 16.364 1.00 86.44 105 GLY A C 1
ATOM 813 O O . GLY A 1 105 ? -18.995 -0.484 17.483 1.00 86.44 105 GLY A O 1
ATOM 814 N N . ARG A 1 106 ? -19.118 -0.749 15.262 1.00 79.12 106 ARG A N 1
ATOM 815 C CA . ARG A 1 106 ? -18.995 -2.214 15.267 1.00 79.12 106 ARG A CA 1
ATOM 816 C C . ARG A 1 106 ? -17.561 -2.625 14.967 1.00 79.12 106 ARG A C 1
ATOM 818 O O . ARG A 1 106 ? -17.101 -2.498 13.838 1.00 79.12 106 ARG A O 1
ATOM 825 N N . GLY A 1 107 ? -16.856 -3.154 15.965 1.00 74.12 107 GLY A N 1
ATOM 826 C CA . GLY A 1 107 ? -15.527 -3.732 15.760 1.00 74.12 107 GLY A CA 1
ATOM 827 C C . GLY A 1 107 ? -15.561 -4.891 14.758 1.00 74.12 107 GLY A C 1
ATOM 828 O O . GLY A 1 107 ? -16.489 -5.696 14.767 1.00 74.12 107 GLY A O 1
ATOM 829 N N . SER A 1 108 ? -14.542 -4.991 13.901 1.00 76.88 108 SER A N 1
ATOM 830 C CA . SER A 1 108 ? -14.458 -6.036 12.877 1.00 76.88 108 SER A CA 1
ATOM 831 C C . SER A 1 108 ? -13.106 -6.743 12.921 1.00 76.88 108 SER A C 1
ATOM 833 O O . SER A 1 108 ? -12.070 -6.170 12.576 1.00 76.88 108 SER A O 1
ATOM 835 N N . ALA A 1 109 ? -13.113 -8.017 13.327 1.00 86.31 109 ALA A N 1
ATOM 836 C CA . ALA A 1 109 ? -11.932 -8.883 13.258 1.00 86.31 109 ALA A CA 1
ATOM 837 C C . ALA A 1 109 ? -11.431 -9.054 11.809 1.00 86.31 109 ALA A C 1
ATOM 839 O O . ALA A 1 109 ? -10.240 -9.283 11.588 1.00 86.31 109 ALA A O 1
ATOM 840 N N . THR A 1 110 ? -12.317 -8.858 10.828 1.00 93.06 110 THR A N 1
ATOM 841 C CA . THR A 1 110 ? -12.037 -8.936 9.392 1.00 93.06 110 THR A CA 1
ATOM 842 C C . THR A 1 110 ? -10.945 -7.962 8.957 1.00 93.06 110 THR A C 1
ATOM 844 O O . THR A 1 110 ? -10.122 -8.326 8.123 1.00 93.06 110 THR A O 1
ATOM 847 N N . VAL A 1 111 ? -10.850 -6.768 9.563 1.00 94.56 111 VAL A N 1
ATOM 848 C CA . VAL A 1 111 ? -9.802 -5.779 9.229 1.00 94.56 111 VAL A CA 1
ATOM 849 C C . VAL A 1 111 ? -8.405 -6.369 9.418 1.00 94.56 111 VAL A C 1
ATOM 851 O O . VAL A 1 111 ? -7.524 -6.161 8.591 1.00 94.56 111 VAL A O 1
ATOM 854 N N . ALA A 1 112 ? -8.200 -7.142 10.488 1.00 94.50 112 ALA A N 1
ATOM 855 C CA . ALA A 1 112 ? -6.907 -7.757 10.762 1.00 94.50 112 ALA A CA 1
ATOM 856 C C . ALA A 1 112 ? -6.545 -8.823 9.722 1.00 94.50 112 ALA A C 1
ATOM 858 O O . ALA A 1 112 ? -5.387 -8.912 9.326 1.00 94.50 112 ALA A O 1
ATOM 859 N N . VAL A 1 113 ? -7.529 -9.619 9.299 1.00 96.56 113 VAL A N 1
ATOM 860 C CA . VAL A 1 113 ? -7.349 -10.663 8.285 1.00 96.56 113 VAL A CA 1
ATOM 861 C C . VAL A 1 113 ? -6.999 -10.025 6.943 1.00 96.56 113 VAL A C 1
ATOM 863 O O . VAL A 1 113 ? -5.965 -10.352 6.367 1.00 96.56 113 VAL A O 1
ATOM 866 N N . LEU A 1 114 ? -7.800 -9.052 6.499 1.00 97.38 114 LEU A N 1
ATOM 867 C CA . LEU A 1 114 ? -7.573 -8.319 5.251 1.00 97.38 114 LEU A CA 1
ATOM 868 C C . LEU A 1 114 ? -6.199 -7.642 5.238 1.00 97.38 114 LEU A C 1
ATOM 870 O O . LEU A 1 114 ? -5.455 -7.783 4.274 1.00 97.38 114 LEU A O 1
ATOM 874 N N . LEU A 1 115 ? -5.825 -6.966 6.327 1.00 97.12 115 LEU A N 1
ATOM 875 C CA . LEU A 1 115 ? -4.527 -6.306 6.425 1.00 97.12 115 LEU A CA 1
ATOM 876 C C . LEU A 1 115 ? -3.367 -7.299 6.278 1.00 97.12 115 LEU A C 1
ATOM 878 O O . LEU A 1 115 ? -2.467 -7.044 5.489 1.00 97.12 115 LEU A O 1
ATOM 882 N N . TRP A 1 116 ? -3.399 -8.446 6.964 1.00 97.12 116 TRP A N 1
ATOM 883 C CA . TRP A 1 116 ? -2.324 -9.439 6.855 1.00 97.12 116 TRP A CA 1
ATOM 884 C C . TRP A 1 116 ? -2.220 -10.064 5.463 1.00 97.12 116 TRP A C 1
ATOM 886 O O . TRP A 1 116 ? -1.115 -10.160 4.932 1.00 97.12 116 TRP A O 1
ATOM 896 N N . PHE A 1 117 ? -3.342 -10.444 4.846 1.00 97.62 117 PHE A N 1
ATOM 897 C CA . PHE A 1 117 ? -3.329 -10.955 3.472 1.00 97.62 117 PHE A CA 1
ATOM 898 C C . PHE A 1 117 ? -2.842 -9.896 2.476 1.00 97.62 117 PHE A C 1
ATOM 900 O O . PHE A 1 117 ? -2.041 -10.208 1.594 1.00 97.62 117 PHE A O 1
ATOM 907 N N . GLY A 1 118 ? -3.250 -8.638 2.656 1.00 97.50 118 GLY A N 1
ATOM 908 C CA . GLY A 1 118 ? -2.744 -7.512 1.876 1.00 97.50 118 GLY A CA 1
ATOM 909 C C . GLY A 1 118 ? -1.239 -7.308 2.051 1.00 97.50 118 GLY A C 1
ATOM 910 O O . GLY A 1 118 ? -0.531 -7.138 1.064 1.00 97.50 118 GLY A O 1
ATOM 911 N N . THR A 1 119 ? -0.728 -7.399 3.281 1.00 97.69 119 THR A N 1
AT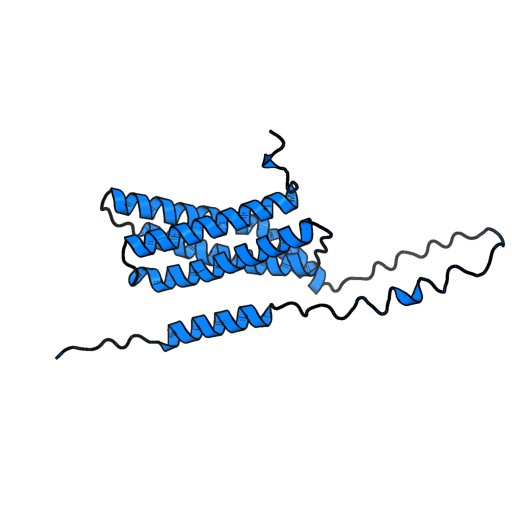OM 912 C CA . THR A 1 119 ? 0.705 -7.295 3.588 1.00 97.69 119 THR A CA 1
ATOM 913 C C . THR A 1 119 ? 1.516 -8.415 2.945 1.00 97.69 119 THR A C 1
ATOM 915 O O . THR A 1 119 ? 2.515 -8.135 2.284 1.00 97.69 119 THR A O 1
ATOM 918 N N . PHE A 1 120 ? 1.095 -9.675 3.081 1.00 97.06 120 PHE A N 1
ATOM 919 C CA . PHE A 1 120 ? 1.794 -10.792 2.439 1.00 97.06 120 PHE A CA 1
ATOM 920 C C . PHE A 1 120 ? 1.759 -10.681 0.914 1.00 97.06 120 PHE A C 1
ATOM 922 O O . PHE A 1 120 ? 2.787 -10.875 0.264 1.00 97.06 120 PHE A O 1
ATOM 929 N N . GLY A 1 121 ? 0.613 -10.287 0.353 1.00 96.38 121 GLY A N 1
ATOM 930 C CA . GLY A 1 121 ? 0.483 -9.990 -1.069 1.00 96.38 121 GLY A CA 1
ATOM 931 C C . GLY A 1 121 ? 1.422 -8.869 -1.521 1.00 96.38 121 GLY A C 1
ATOM 932 O O . GLY A 1 121 ? 2.068 -9.005 -2.553 1.00 96.38 121 GLY A O 1
ATOM 933 N N . ALA A 1 122 ? 1.560 -7.794 -0.738 1.00 96.81 122 ALA A N 1
ATOM 934 C CA . ALA A 1 122 ? 2.433 -6.665 -1.061 1.00 96.81 122 ALA A CA 1
ATOM 935 C C . ALA A 1 122 ? 3.914 -7.062 -1.050 1.00 96.81 122 ALA A C 1
ATOM 937 O O . ALA A 1 122 ? 4.655 -6.677 -1.951 1.00 96.81 122 ALA A O 1
ATOM 938 N N . ILE A 1 123 ? 4.339 -7.861 -0.066 1.00 96.19 123 ILE A N 1
ATOM 939 C CA . ILE A 1 123 ? 5.709 -8.389 0.011 1.00 96.19 123 ILE A CA 1
ATOM 940 C C . ILE A 1 123 ? 6.000 -9.274 -1.204 1.00 96.19 123 ILE A C 1
ATOM 942 O O . ILE A 1 123 ? 7.016 -9.084 -1.871 1.00 96.19 123 ILE A O 1
ATOM 946 N N . ALA A 1 124 ? 5.102 -10.215 -1.510 1.00 94.00 124 ALA A N 1
ATOM 947 C CA . ALA A 1 124 ? 5.267 -11.118 -2.643 1.00 94.00 124 ALA A CA 1
ATOM 948 C C . ALA A 1 124 ? 5.279 -10.353 -3.976 1.00 94.00 124 ALA A C 1
ATOM 950 O O . ALA A 1 124 ? 6.159 -10.578 -4.805 1.00 94.00 124 ALA A O 1
ATOM 951 N N . ALA A 1 125 ? 4.361 -9.400 -4.161 1.00 94.62 125 ALA A N 1
ATOM 952 C CA . ALA A 1 125 ? 4.324 -8.548 -5.343 1.00 94.62 125 ALA A CA 1
ATOM 953 C C . ALA A 1 125 ? 5.617 -7.733 -5.480 1.00 94.62 125 ALA A C 1
ATOM 955 O O . ALA A 1 125 ? 6.208 -7.736 -6.556 1.00 94.62 125 ALA A O 1
ATOM 956 N N . ALA A 1 126 ? 6.099 -7.092 -4.411 1.00 93.62 126 ALA A N 1
ATOM 957 C CA . ALA A 1 126 ? 7.348 -6.337 -4.447 1.00 93.62 126 ALA A CA 1
ATOM 958 C C . ALA A 1 126 ? 8.528 -7.237 -4.841 1.00 93.62 126 ALA A C 1
ATOM 960 O O . ALA A 1 126 ? 9.234 -6.919 -5.794 1.00 93.62 126 ALA A O 1
ATOM 961 N N . ALA A 1 127 ? 8.697 -8.390 -4.187 1.00 90.44 127 ALA A N 1
ATOM 962 C CA . ALA A 1 127 ? 9.775 -9.330 -4.498 1.00 90.44 127 ALA A CA 1
ATOM 963 C C . ALA A 1 127 ? 9.761 -9.765 -5.975 1.00 90.44 127 ALA A C 1
ATOM 965 O O . ALA A 1 127 ? 10.777 -9.655 -6.662 1.00 90.44 127 ALA A O 1
ATOM 966 N N . LEU A 1 128 ? 8.596 -10.175 -6.488 1.00 88.44 128 LEU A N 1
ATOM 967 C CA . LEU A 1 128 ? 8.434 -10.570 -7.891 1.00 88.44 128 LEU A CA 1
ATOM 968 C C . LEU A 1 128 ? 8.674 -9.401 -8.860 1.00 88.44 128 LEU A C 1
ATOM 970 O O . LEU A 1 128 ? 9.259 -9.598 -9.923 1.00 88.44 128 LEU A O 1
ATOM 974 N N . GLY A 1 129 ? 8.269 -8.185 -8.487 1.00 88.88 129 GLY A N 1
ATOM 975 C CA . GLY A 1 129 ? 8.489 -6.978 -9.284 1.00 88.88 129 GLY A CA 1
ATOM 976 C C . GLY A 1 129 ? 9.974 -6.636 -9.423 1.00 88.88 129 GLY A C 1
ATOM 977 O O . GLY A 1 129 ? 10.434 -6.325 -10.519 1.00 88.88 129 GLY A O 1
ATOM 978 N N . TRP A 1 130 ? 10.754 -6.773 -8.346 1.00 87.94 130 TRP A N 1
ATOM 979 C CA . TRP A 1 130 ? 12.209 -6.591 -8.397 1.00 87.94 130 TRP A CA 1
ATOM 980 C C . TRP A 1 130 ? 12.904 -7.669 -9.240 1.00 87.94 130 TRP A C 1
ATOM 982 O O . TRP A 1 130 ? 13.827 -7.341 -9.982 1.00 87.94 130 TRP A O 1
ATOM 992 N N . MET A 1 131 ? 12.433 -8.921 -9.191 1.00 82.88 131 MET A N 1
ATOM 993 C CA . MET A 1 131 ? 12.926 -9.996 -10.066 1.00 82.88 131 MET A CA 1
ATOM 994 C C . MET A 1 131 ? 12.628 -9.722 -11.547 1.00 82.88 131 MET A C 1
ATOM 996 O O . MET A 1 131 ? 13.460 -10.006 -12.403 1.00 82.88 131 MET A O 1
ATOM 1000 N N . TYR A 1 132 ? 11.459 -9.153 -11.857 1.00 79.81 132 TYR A N 1
ATOM 1001 C CA . TYR A 1 132 ? 11.089 -8.784 -13.225 1.00 79.81 132 TYR A CA 1
ATOM 1002 C C . TYR A 1 132 ? 11.897 -7.582 -13.750 1.00 79.81 132 TYR A C 1
ATOM 1004 O O . TYR A 1 132 ? 12.287 -7.548 -14.916 1.00 79.81 132 TYR A O 1
ATOM 1012 N N . ALA A 1 133 ? 12.195 -6.614 -12.879 1.00 74.81 133 ALA A N 1
ATOM 1013 C CA . ALA A 1 133 ? 12.894 -5.383 -13.239 1.00 74.81 133 ALA A CA 1
ATOM 1014 C C . ALA A 1 133 ? 14.396 -5.557 -13.534 1.00 74.81 133 ALA A C 1
ATOM 1016 O O . ALA A 1 133 ? 14.993 -4.628 -14.067 1.00 74.81 133 ALA A O 1
ATOM 1017 N N . TYR A 1 134 ? 15.007 -6.702 -13.200 1.00 68.62 134 TYR A N 1
ATOM 1018 C CA . TYR A 1 134 ? 16.455 -6.936 -13.338 1.00 68.62 134 TYR A CA 1
ATOM 1019 C C . TYR A 1 134 ? 16.981 -6.728 -14.769 1.00 68.62 134 TYR A C 1
ATOM 1021 O O . TYR A 1 134 ? 18.108 -6.292 -14.952 1.00 68.62 134 TYR A O 1
ATOM 1029 N N . ASP A 1 135 ? 16.129 -6.975 -15.760 1.00 63.16 135 ASP A N 1
ATOM 1030 C CA . ASP A 1 135 ? 16.498 -7.040 -17.177 1.00 63.16 135 ASP A CA 1
ATOM 1031 C C . ASP A 1 135 ? 15.633 -6.109 -18.048 1.00 63.16 135 ASP A C 1
ATOM 1033 O O . ASP A 1 135 ? 15.587 -6.209 -19.275 1.00 63.16 135 ASP A O 1
ATOM 1037 N N . SER A 1 136 ? 14.847 -5.251 -17.390 1.00 67.88 136 SER A N 1
ATOM 1038 C CA . SER A 1 136 ? 13.910 -4.343 -18.045 1.00 67.88 136 SER A CA 1
ATOM 1039 C C . SER A 1 136 ? 14.579 -2.986 -18.244 1.00 67.88 136 SER A C 1
ATOM 1041 O O . SER A 1 136 ? 14.723 -2.228 -17.285 1.00 67.88 136 SER A O 1
ATOM 1043 N N . VAL A 1 137 ? 14.974 -2.672 -19.477 1.00 70.56 137 VAL A N 1
ATOM 1044 C CA . VAL A 1 137 ? 15.511 -1.353 -19.829 1.00 70.56 137 VAL A CA 1
ATOM 1045 C C . VAL A 1 137 ? 14.367 -0.477 -20.331 1.00 70.56 137 VAL A C 1
ATOM 1047 O O . VAL A 1 137 ? 13.727 -0.803 -21.329 1.00 70.56 137 VAL A O 1
ATOM 1050 N N . TYR A 1 138 ? 14.105 0.619 -19.622 1.00 76.19 138 TYR A N 1
ATOM 1051 C CA . TYR A 1 138 ? 13.182 1.673 -20.043 1.00 76.19 138 TYR A CA 1
ATOM 1052 C C . TYR A 1 138 ? 13.996 2.922 -20.384 1.00 76.19 138 TYR A C 1
ATOM 1054 O O . TYR A 1 138 ? 15.032 3.161 -19.766 1.00 76.19 138 TYR A O 1
ATOM 1062 N N . PHE A 1 139 ? 13.536 3.707 -21.357 1.00 76.31 139 PHE A N 1
ATOM 1063 C CA . PHE A 1 139 ? 14.204 4.930 -21.807 1.00 76.31 139 PHE A CA 1
ATOM 1064 C C . PHE A 1 139 ? 13.247 6.123 -21.717 1.00 76.31 139 PHE A C 1
ATOM 1066 O O . PHE A 1 139 ? 12.046 5.973 -21.932 1.00 76.31 139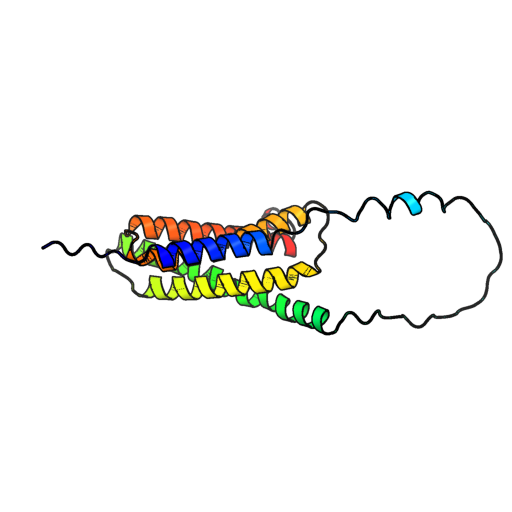 PHE A O 1
ATOM 1073 N N . GLY A 1 140 ? 13.782 7.317 -21.445 1.00 81.94 140 GLY A N 1
ATOM 1074 C CA . GLY A 1 140 ? 12.993 8.552 -21.402 1.00 81.94 140 GLY A CA 1
ATOM 1075 C C . GLY A 1 140 ? 12.028 8.607 -20.213 1.00 81.94 140 GLY A C 1
ATOM 1076 O O . GLY A 1 140 ? 12.383 8.226 -19.098 1.00 81.94 140 GLY A O 1
ATOM 1077 N N . ASP A 1 141 ? 10.806 9.091 -20.439 1.00 80.31 141 ASP A N 1
ATOM 1078 C CA . ASP A 1 141 ? 9.812 9.314 -19.377 1.00 80.31 141 ASP A CA 1
ATOM 1079 C C . ASP A 1 141 ? 9.394 8.019 -18.651 1.00 80.31 141 ASP A C 1
ATOM 1081 O O . ASP A 1 141 ? 9.094 8.041 -17.452 1.00 80.31 141 ASP A O 1
ATOM 1085 N N . ASP A 1 142 ? 9.458 6.872 -19.331 1.00 83.88 142 ASP A N 1
ATOM 1086 C CA . ASP A 1 142 ? 9.100 5.569 -18.761 1.00 83.88 142 ASP A CA 1
ATOM 1087 C C . ASP A 1 142 ? 10.069 5.116 -17.654 1.00 83.88 142 ASP A C 1
ATOM 1089 O O . ASP A 1 142 ? 9.671 4.394 -16.735 1.00 83.88 142 ASP A O 1
ATOM 1093 N N . GLU A 1 143 ? 11.326 5.575 -17.679 1.00 87.44 143 GLU A N 1
ATOM 1094 C CA . GLU A 1 143 ? 12.302 5.288 -16.621 1.00 87.44 143 GLU A CA 1
ATOM 1095 C C . GLU A 1 143 ? 11.867 5.917 -15.289 1.00 87.44 143 GLU A C 1
ATOM 1097 O O . GLU A 1 143 ? 11.896 5.269 -14.235 1.00 87.44 143 GLU A O 1
ATOM 1102 N N . GLN A 1 144 ? 11.403 7.169 -15.333 1.00 87.38 144 GLN A N 1
ATOM 1103 C CA . GLN A 1 144 ? 10.920 7.866 -14.143 1.00 87.38 144 GLN A CA 1
ATOM 1104 C C . GLN A 1 144 ? 9.636 7.229 -13.614 1.00 87.38 144 GLN A C 1
ATOM 1106 O O . GLN A 1 144 ? 9.504 7.018 -12.406 1.00 87.38 144 GLN A O 1
ATOM 1111 N N . ILE A 1 145 ? 8.706 6.874 -14.506 1.00 88.38 145 ILE A N 1
ATOM 1112 C CA . ILE A 1 145 ? 7.469 6.168 -14.144 1.00 88.38 145 ILE A CA 1
ATOM 1113 C C . ILE A 1 145 ? 7.803 4.831 -13.468 1.00 88.38 145 ILE A C 1
ATOM 1115 O O . ILE A 1 145 ? 7.231 4.513 -12.419 1.00 88.38 145 ILE A O 1
ATOM 1119 N N . LEU A 1 146 ? 8.768 4.075 -14.005 1.00 89.81 146 LEU A N 1
ATOM 1120 C CA . LEU A 1 146 ? 9.224 2.824 -13.403 1.00 89.81 146 LEU A CA 1
ATOM 1121 C C . LEU A 1 146 ? 9.819 3.052 -12.011 1.00 89.81 146 LEU A C 1
ATOM 1123 O O . LEU A 1 146 ? 9.525 2.289 -11.084 1.00 89.81 146 LEU A O 1
ATOM 1127 N N . LEU A 1 147 ? 10.650 4.081 -11.843 1.00 90.56 147 LEU A N 1
ATOM 1128 C CA . LEU A 1 147 ? 11.252 4.409 -10.553 1.00 90.56 147 LEU A CA 1
ATOM 1129 C C . LEU A 1 147 ? 10.169 4.696 -9.507 1.00 90.56 147 LEU A C 1
ATOM 1131 O O . LEU A 1 147 ? 10.195 4.105 -8.421 1.00 90.56 147 LEU A O 1
ATOM 1135 N N . TRP A 1 148 ? 9.183 5.531 -9.846 1.00 91.50 148 TRP A N 1
ATOM 1136 C CA . TRP A 1 148 ? 8.047 5.813 -8.969 1.00 91.50 148 TRP A CA 1
ATOM 1137 C C . TRP A 1 148 ? 7.250 4.551 -8.644 1.00 91.50 148 TRP A C 1
ATOM 1139 O O . TRP A 1 148 ? 6.989 4.283 -7.470 1.00 91.50 148 TRP A O 1
ATOM 1149 N N . HIS A 1 149 ? 6.927 3.730 -9.645 1.00 93.31 149 HIS A N 1
ATOM 1150 C CA . HIS A 1 149 ? 6.204 2.474 -9.451 1.00 93.31 149 HIS A CA 1
ATOM 1151 C C . HIS A 1 149 ? 6.932 1.526 -8.478 1.00 93.31 149 HIS A C 1
ATOM 1153 O O . HIS A 1 149 ? 6.325 1.026 -7.525 1.00 93.31 149 HIS A O 1
ATOM 1159 N N . ARG A 1 150 ? 8.247 1.329 -8.656 1.00 91.75 150 ARG A N 1
ATOM 1160 C CA . ARG A 1 150 ? 9.074 0.448 -7.806 1.00 91.75 150 ARG A CA 1
ATOM 1161 C C . ARG A 1 150 ? 9.101 0.914 -6.356 1.00 91.75 150 ARG A C 1
ATOM 1163 O O . ARG A 1 150 ? 8.918 0.102 -5.441 1.00 91.75 150 ARG A O 1
ATOM 1170 N N . TRP A 1 151 ? 9.312 2.210 -6.133 1.00 93.31 151 TRP A N 1
ATOM 1171 C CA . TRP A 1 151 ? 9.388 2.760 -4.781 1.00 93.31 151 TRP A CA 1
ATOM 1172 C C . TRP A 1 151 ? 8.029 2.817 -4.095 1.00 93.31 151 TRP A C 1
ATOM 1174 O O . TRP A 1 151 ? 7.948 2.497 -2.911 1.00 93.31 151 TRP A O 1
ATOM 1184 N N . LEU A 1 152 ? 6.952 3.126 -4.818 1.00 94.50 152 LEU A N 1
ATOM 1185 C CA . LEU A 1 152 ? 5.598 3.094 -4.264 1.00 94.50 152 LEU A CA 1
ATOM 1186 C C . LEU A 1 152 ? 5.160 1.667 -3.915 1.00 94.50 152 LEU A C 1
ATOM 1188 O O . LEU A 1 152 ? 4.605 1.443 -2.837 1.00 94.50 152 LEU A O 1
ATOM 1192 N N . GLY A 1 153 ? 5.462 0.682 -4.767 1.00 95.06 153 GLY A N 1
ATOM 1193 C CA . GLY A 1 153 ? 5.187 -0.729 -4.484 1.00 95.06 153 GLY A CA 1
ATOM 1194 C C . GLY A 1 153 ? 5.963 -1.238 -3.265 1.00 95.06 153 GLY A C 1
ATOM 1195 O O . GLY A 1 153 ? 5.384 -1.811 -2.341 1.00 95.06 153 GLY A O 1
ATOM 1196 N N . THR A 1 154 ? 7.266 -0.949 -3.206 1.00 95.06 154 THR A N 1
ATOM 1197 C CA . THR A 1 154 ? 8.118 -1.332 -2.065 1.00 95.06 154 THR A CA 1
ATOM 1198 C C . THR A 1 154 ? 7.693 -0.609 -0.784 1.00 95.06 154 THR A C 1
ATOM 1200 O O . THR A 1 154 ? 7.563 -1.230 0.270 1.00 95.06 154 THR A O 1
ATOM 1203 N N . GLY A 1 155 ? 7.392 0.688 -0.877 1.00 95.50 155 GLY A N 1
ATOM 1204 C CA . GLY A 1 155 ? 6.866 1.493 0.223 1.00 95.50 155 GLY A CA 1
ATOM 1205 C C . GLY A 1 155 ? 5.534 0.960 0.748 1.00 95.50 155 GLY A C 1
ATOM 1206 O O . GLY A 1 155 ? 5.350 0.870 1.959 1.00 95.50 155 GLY A O 1
ATOM 1207 N N . THR A 1 156 ? 4.638 0.509 -0.133 1.00 97.31 156 THR A N 1
ATOM 1208 C CA . THR A 1 156 ? 3.380 -0.150 0.257 1.00 97.31 156 THR A CA 1
ATOM 1209 C C . THR A 1 156 ? 3.647 -1.400 1.093 1.00 97.31 156 THR A C 1
ATOM 1211 O O . THR A 1 156 ? 3.052 -1.559 2.162 1.00 97.31 156 THR A O 1
ATOM 1214 N N . ALA A 1 157 ? 4.562 -2.270 0.651 1.00 96.94 157 ALA A N 1
ATOM 1215 C CA . ALA A 1 157 ? 4.926 -3.476 1.392 1.00 96.94 157 ALA A CA 1
ATOM 1216 C C . ALA A 1 157 ? 5.447 -3.122 2.793 1.00 96.94 157 ALA A C 1
ATOM 1218 O O . ALA A 1 157 ? 4.910 -3.605 3.791 1.00 96.94 157 ALA A O 1
ATOM 1219 N N . VAL A 1 158 ? 6.402 -2.196 2.870 1.00 96.19 158 VAL A N 1
ATOM 1220 C CA . VAL A 1 158 ? 6.988 -1.707 4.125 1.00 96.19 158 VAL A CA 1
ATOM 1221 C C . VAL A 1 158 ? 5.934 -1.137 5.070 1.00 96.19 158 VAL A C 1
ATOM 1223 O O . VAL A 1 158 ? 5.819 -1.574 6.218 1.00 96.19 158 VAL A O 1
ATOM 1226 N N . VAL A 1 159 ? 5.155 -0.164 4.599 1.00 95.69 159 VAL A N 1
ATOM 1227 C CA . VAL A 1 159 ? 4.174 0.530 5.433 1.00 95.69 159 VAL A CA 1
ATOM 1228 C C . VAL A 1 159 ? 3.112 -0.458 5.900 1.00 95.69 159 VAL A C 1
ATOM 1230 O O . VAL A 1 159 ? 2.781 -0.467 7.082 1.00 95.69 159 VAL A O 1
ATOM 1233 N N . SER A 1 160 ? 2.637 -1.356 5.032 1.00 96.88 160 SER A N 1
ATOM 1234 C CA . SER A 1 160 ? 1.638 -2.356 5.422 1.00 96.88 160 SER A CA 1
ATOM 1235 C C . SER A 1 160 ? 2.136 -3.292 6.533 1.00 96.88 160 SER A C 1
ATOM 1237 O O . SER A 1 160 ? 1.374 -3.568 7.457 1.00 96.88 160 SER A O 1
ATOM 1239 N N . VAL A 1 161 ? 3.413 -3.704 6.524 1.00 97.81 161 VAL A N 1
ATOM 1240 C CA . VAL A 1 161 ? 4.023 -4.486 7.618 1.00 97.81 161 VAL A CA 1
ATOM 1241 C C . VAL A 1 161 ? 4.006 -3.695 8.922 1.00 97.81 161 VAL A C 1
ATOM 1243 O O . VAL A 1 161 ? 3.565 -4.206 9.955 1.00 97.81 161 VAL A O 1
ATOM 1246 N N . VAL A 1 162 ? 4.455 -2.438 8.884 1.00 96.75 162 VAL A N 1
ATOM 1247 C CA . VAL A 1 162 ? 4.481 -1.571 10.069 1.00 96.75 162 VAL A CA 1
ATOM 1248 C C . VAL A 1 162 ? 3.073 -1.404 10.639 1.00 96.75 162 VAL A C 1
ATOM 1250 O O . VAL A 1 162 ? 2.874 -1.573 11.844 1.00 96.75 162 VAL A O 1
ATOM 1253 N N . VAL A 1 163 ? 2.081 -1.146 9.786 1.00 96.00 163 VAL A N 1
ATOM 1254 C CA . VAL A 1 163 ? 0.679 -0.991 10.197 1.00 96.00 163 VAL A CA 1
ATOM 1255 C C . VAL A 1 163 ? 0.121 -2.300 10.761 1.00 96.00 163 VAL A C 1
ATOM 1257 O O . VAL A 1 163 ? -0.505 -2.277 11.822 1.00 96.00 163 VAL A O 1
ATOM 1260 N N . ALA A 1 164 ? 0.391 -3.448 10.133 1.00 96.25 164 ALA A N 1
ATOM 1261 C CA . ALA A 1 164 ? -0.049 -4.762 10.606 1.00 96.25 164 ALA A CA 1
ATOM 1262 C C . ALA A 1 164 ? 0.477 -5.088 12.012 1.00 96.25 164 ALA A C 1
ATOM 1264 O O . ALA A 1 164 ? -0.285 -5.544 12.874 1.00 96.25 164 ALA A O 1
ATOM 1265 N N . LEU A 1 165 ? 1.752 -4.791 12.270 1.00 95.44 165 LEU A N 1
ATOM 1266 C CA . LEU A 1 165 ? 2.393 -5.000 13.569 1.00 95.44 165 LEU A CA 1
ATOM 1267 C C . LEU A 1 165 ? 1.925 -3.984 14.621 1.00 95.44 165 LEU A C 1
ATOM 1269 O O . LEU A 1 165 ? 1.688 -4.346 15.778 1.00 95.44 165 LEU A O 1
ATOM 1273 N N . ALA A 1 166 ? 1.750 -2.721 14.232 1.00 93.31 166 ALA A N 1
ATOM 1274 C CA . ALA A 1 166 ? 1.339 -1.649 15.133 1.00 93.31 166 ALA A CA 1
ATOM 1275 C C . ALA A 1 166 ? -0.173 -1.634 15.423 1.00 93.31 166 ALA A C 1
ATOM 1277 O O . ALA A 1 166 ? -0.585 -1.011 16.402 1.00 93.31 166 ALA A O 1
ATOM 1278 N N . ARG A 1 167 ? -1.011 -2.336 14.641 1.00 93.56 167 ARG A N 1
ATOM 1279 C CA . ARG A 1 167 ? -2.486 -2.224 14.680 1.00 93.56 167 ARG A CA 1
ATOM 1280 C C . ARG A 1 167 ? -3.107 -2.320 16.072 1.00 93.56 167 ARG A C 1
ATOM 1282 O O . ARG A 1 167 ? -4.084 -1.642 16.347 1.00 93.56 167 ARG A O 1
ATOM 1289 N N . LYS A 1 168 ? -2.563 -3.178 16.946 1.00 91.69 168 LYS A N 1
ATOM 1290 C CA . LYS A 1 168 ? -3.096 -3.404 18.304 1.00 91.69 168 LYS A CA 1
ATOM 1291 C C . LYS A 1 168 ? -2.772 -2.253 19.263 1.00 91.69 168 LYS A C 1
ATOM 1293 O O . LYS A 1 168 ? -3.374 -2.167 20.323 1.00 91.69 168 LYS A O 1
ATOM 1298 N N . ARG A 1 169 ? -1.794 -1.416 18.910 1.00 91.00 169 ARG A N 1
ATOM 1299 C CA . ARG A 1 169 ? -1.370 -0.232 19.667 1.00 91.00 169 ARG A CA 1
ATOM 1300 C C . ARG A 1 169 ? -1.953 1.059 19.103 1.00 91.00 169 ARG A C 1
ATOM 1302 O O . ARG A 1 169 ? -2.005 2.058 19.809 1.00 91.00 169 ARG A O 1
ATOM 1309 N N . LEU A 1 170 ? -2.360 1.047 17.836 1.00 90.88 170 LEU A N 1
ATOM 1310 C CA . LEU A 1 170 ? -3.003 2.186 17.201 1.00 90.88 170 LEU A CA 1
ATOM 1311 C C . LEU A 1 170 ? -4.439 2.324 17.711 1.00 90.88 170 LEU A C 1
ATOM 1313 O O . LEU A 1 170 ? -5.214 1.369 17.704 1.00 90.88 170 LEU A O 1
ATOM 1317 N N . GLY A 1 171 ? -4.804 3.540 18.114 1.00 92.31 171 GLY A N 1
ATOM 1318 C CA . GLY A 1 171 ? -6.202 3.881 18.348 1.00 92.31 171 GLY A CA 1
ATOM 1319 C C . GLY A 1 171 ? -7.024 3.811 17.050 1.00 92.31 171 GLY A C 1
ATOM 1320 O O . GLY A 1 171 ? -6.460 3.879 15.954 1.00 92.31 171 GLY A O 1
ATOM 1321 N N . PRO A 1 172 ? -8.363 3.741 17.143 1.00 91.94 172 PRO A N 1
ATOM 1322 C CA . PRO A 1 172 ? -9.255 3.549 15.996 1.00 91.94 172 PRO A CA 1
ATOM 1323 C C . PRO A 1 172 ? -9.029 4.548 14.850 1.00 91.94 172 PRO A C 1
ATOM 1325 O O . PRO A 1 172 ? -8.938 4.142 13.691 1.00 91.94 172 PRO A O 1
ATOM 1328 N N . LYS A 1 173 ? -8.876 5.841 15.176 1.00 92.50 173 LYS A N 1
ATOM 1329 C CA . LYS A 1 173 ? -8.618 6.915 14.199 1.00 92.50 173 LYS A CA 1
ATOM 1330 C C . LYS A 1 173 ? -7.224 6.821 13.571 1.00 92.50 173 LYS A C 1
ATOM 1332 O O . LYS A 1 173 ? -7.080 7.019 12.372 1.00 92.50 173 LYS A O 1
ATOM 1337 N N . ALA A 1 174 ? -6.210 6.487 14.370 1.00 94.50 174 ALA A N 1
ATOM 1338 C CA . ALA A 1 174 ? -4.839 6.337 13.885 1.00 94.50 174 ALA A CA 1
ATOM 1339 C C . ALA A 1 174 ? -4.709 5.134 12.938 1.00 94.50 174 ALA A C 1
ATOM 1341 O O . ALA A 1 174 ? -4.049 5.235 11.908 1.00 94.50 174 ALA A O 1
ATOM 1342 N N . LEU A 1 175 ? -5.390 4.023 13.243 1.00 95.06 175 LEU A N 1
ATOM 1343 C CA . LEU A 1 175 ? -5.453 2.866 12.352 1.00 95.06 175 LEU A CA 1
ATOM 1344 C C . LEU A 1 175 ? -6.190 3.193 11.045 1.00 95.06 175 LEU A C 1
ATOM 1346 O O . LEU A 1 175 ? -5.733 2.779 9.987 1.00 95.06 175 LEU A O 1
ATOM 1350 N N . ALA A 1 176 ? -7.274 3.976 11.091 1.00 95.50 176 ALA A N 1
ATOM 1351 C CA . ALA A 1 176 ? -7.964 4.423 9.879 1.00 95.50 176 ALA A CA 1
ATOM 1352 C C . ALA A 1 176 ? -7.058 5.269 8.984 1.00 95.50 176 ALA A C 1
ATOM 1354 O O . ALA A 1 176 ? -6.937 4.983 7.798 1.00 95.50 176 ALA A O 1
ATOM 1355 N N . PHE A 1 177 ? -6.368 6.251 9.568 1.00 96.44 177 PHE A N 1
ATOM 1356 C CA . PHE A 1 177 ? -5.408 7.079 8.845 1.00 96.44 177 PHE A CA 1
ATOM 1357 C C . PHE A 1 177 ? -4.283 6.239 8.223 1.00 96.44 177 PHE A C 1
ATOM 1359 O O . PHE A 1 177 ? -3.974 6.386 7.044 1.00 96.44 177 PHE A O 1
ATOM 1366 N N . ALA A 1 178 ? -3.721 5.300 8.986 1.00 96.44 178 ALA A N 1
ATOM 1367 C CA . ALA A 1 178 ? -2.673 4.409 8.506 1.00 96.44 178 ALA A CA 1
ATOM 1368 C C . ALA A 1 178 ? -3.141 3.500 7.352 1.00 96.44 178 ALA A C 1
ATOM 1370 O O . ALA A 1 178 ? -2.426 3.342 6.364 1.00 96.44 178 ALA A O 1
ATOM 1371 N N . LEU A 1 179 ? -4.353 2.941 7.439 1.00 97.06 179 LEU A N 1
ATOM 1372 C CA . LEU A 1 179 ? -4.950 2.147 6.360 1.00 97.06 179 LEU A CA 1
ATOM 1373 C C . LEU A 1 179 ? -5.245 2.996 5.118 1.00 97.06 179 LEU A C 1
ATOM 1375 O O . LEU A 1 179 ? -5.025 2.521 4.007 1.00 97.06 179 LEU A O 1
ATOM 1379 N N . THR A 1 180 ? -5.677 4.249 5.289 1.00 97.75 180 THR A N 1
ATOM 1380 C CA . THR A 1 180 ? -5.842 5.197 4.179 1.00 97.75 180 THR A CA 1
ATOM 1381 C C . THR A 1 180 ? -4.509 5.484 3.486 1.00 97.75 180 THR A C 1
ATOM 1383 O O . THR A 1 180 ? -4.464 5.516 2.260 1.00 97.75 180 THR A O 1
ATOM 1386 N N . ILE A 1 181 ? -3.408 5.617 4.234 1.00 97.62 181 ILE A N 1
ATOM 1387 C CA . ILE A 1 181 ? -2.067 5.749 3.642 1.00 97.62 181 ILE A CA 1
ATOM 1388 C C . ILE A 1 181 ? -1.695 4.490 2.850 1.00 97.62 181 ILE A C 1
ATOM 1390 O O . ILE A 1 181 ? -1.261 4.608 1.706 1.00 97.62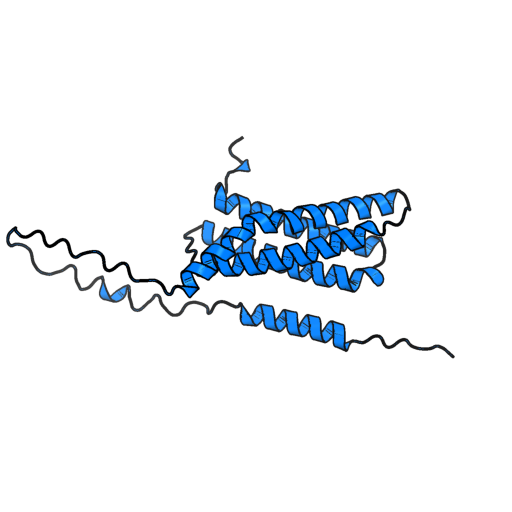 181 ILE A O 1
ATOM 1394 N N . CYS A 1 182 ? -1.887 3.288 3.410 1.00 96.94 182 CYS A N 1
ATOM 1395 C CA . CYS A 1 182 ? -1.628 2.036 2.686 1.00 96.94 182 CYS A CA 1
ATOM 1396 C C . CYS A 1 182 ? -2.433 1.948 1.381 1.00 96.94 182 CYS A C 1
ATOM 1398 O O . CYS A 1 182 ? -1.877 1.608 0.338 1.00 96.94 182 CYS A O 1
ATOM 1400 N N . ALA A 1 183 ? -3.725 2.274 1.440 1.00 97.25 183 ALA A N 1
ATOM 1401 C CA . ALA A 1 183 ? -4.620 2.309 0.290 1.00 97.25 183 ALA A CA 1
ATOM 1402 C C . ALA A 1 183 ? -4.169 3.331 -0.768 1.00 97.25 183 ALA A C 1
ATOM 1404 O O . ALA A 1 183 ? -4.148 3.022 -1.956 1.00 97.25 183 ALA A O 1
ATOM 1405 N N . GLY A 1 184 ? -3.764 4.531 -0.346 1.00 97.69 184 GLY A N 1
ATOM 1406 C CA . GLY A 1 184 ? -3.253 5.561 -1.249 1.00 97.69 184 GLY A CA 1
ATOM 1407 C C . GLY A 1 184 ? -1.953 5.146 -1.937 1.00 97.69 184 GLY A C 1
ATOM 1408 O O . GLY A 1 184 ? -1.826 5.299 -3.148 1.00 97.69 184 GLY A O 1
ATOM 1409 N N . LEU A 1 185 ? -1.012 4.561 -1.189 1.00 97.19 185 LEU A N 1
ATOM 1410 C CA . LEU A 1 185 ? 0.254 4.068 -1.738 1.00 97.19 185 LEU A CA 1
ATOM 1411 C C . LEU A 1 185 ? 0.036 2.952 -2.764 1.00 97.19 185 LEU A C 1
ATOM 1413 O O . LEU A 1 185 ? 0.608 3.017 -3.853 1.00 97.19 185 LEU A O 1
ATOM 1417 N N . VAL A 1 186 ? -0.814 1.963 -2.455 1.00 97.06 186 VAL A N 1
ATOM 1418 C CA . VAL A 1 186 ? -1.076 0.855 -3.386 1.00 97.06 186 VAL A CA 1
ATOM 1419 C C . VAL A 1 186 ? -1.826 1.333 -4.631 1.00 97.06 186 VAL A C 1
ATOM 1421 O O . VAL A 1 186 ? -1.527 0.875 -5.731 1.00 97.06 186 VAL A O 1
ATOM 1424 N N . ALA A 1 187 ? -2.744 2.296 -4.489 1.00 96.56 187 ALA A N 1
ATOM 1425 C CA . ALA A 1 187 ? -3.445 2.904 -5.618 1.00 96.56 187 ALA A C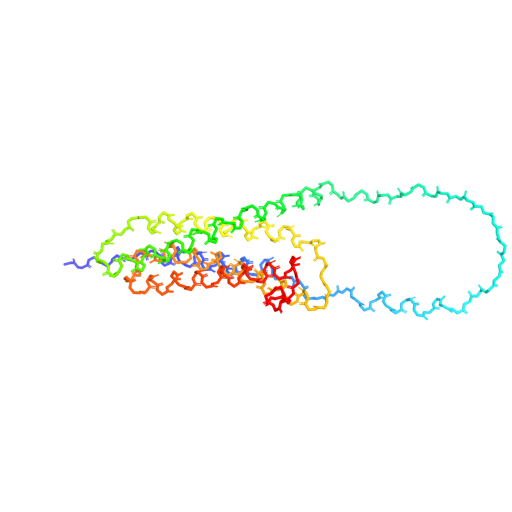A 1
ATOM 1426 C C . ALA A 1 187 ? -2.495 3.712 -6.515 1.00 96.56 187 ALA A C 1
ATOM 1428 O O . ALA A 1 187 ? -2.549 3.581 -7.736 1.00 96.56 187 ALA A O 1
ATOM 1429 N N . ALA A 1 188 ? -1.584 4.493 -5.927 1.00 95.88 188 ALA A N 1
ATOM 1430 C CA . ALA A 1 188 ? -0.564 5.218 -6.678 1.00 95.88 188 ALA A CA 1
ATOM 1431 C C . ALA A 1 188 ? 0.381 4.249 -7.407 1.00 95.88 188 ALA A C 1
ATOM 1433 O O . ALA A 1 188 ? 0.618 4.408 -8.603 1.00 95.88 188 ALA A O 1
ATOM 1434 N N . ALA A 1 189 ? 0.859 3.198 -6.730 1.00 94.69 189 ALA A N 1
ATOM 1435 C CA . ALA A 1 189 ? 1.671 2.159 -7.359 1.00 94.69 189 ALA A CA 1
ATOM 1436 C C . ALA A 1 189 ? 0.934 1.500 -8.539 1.00 94.69 189 ALA A C 1
ATOM 1438 O O . ALA A 1 189 ? 1.525 1.329 -9.605 1.00 94.69 189 ALA A O 1
ATOM 1439 N N . ALA A 1 190 ? -0.354 1.182 -8.374 1.00 93.25 190 ALA A N 1
ATOM 1440 C CA . ALA A 1 190 ? -1.188 0.618 -9.432 1.00 93.25 190 ALA A CA 1
ATOM 1441 C C . ALA A 1 190 ? -1.364 1.582 -10.617 1.00 93.25 190 ALA A C 1
ATOM 1443 O O . ALA A 1 190 ? -1.284 1.145 -11.762 1.00 93.25 190 ALA A O 1
ATOM 1444 N N . HIS A 1 191 ? -1.537 2.883 -10.361 1.00 92.88 191 HIS A N 1
ATOM 1445 C CA . HIS A 1 191 ? -1.635 3.901 -11.406 1.00 92.88 191 HIS A CA 1
ATOM 1446 C C . HIS A 1 191 ? -0.367 3.959 -12.266 1.00 92.88 191 HIS A C 1
ATOM 1448 O O . HIS A 1 191 ? -0.451 3.779 -13.477 1.00 92.88 191 HIS A O 1
ATOM 1454 N N . PHE A 1 192 ? 0.812 4.114 -11.652 1.00 91.50 192 PHE A N 1
ATOM 1455 C CA . PHE A 1 192 ? 2.073 4.133 -12.405 1.00 91.50 192 PHE A CA 1
ATOM 1456 C C . PHE A 1 192 ? 2.364 2.791 -13.090 1.00 91.50 192 PHE A C 1
ATOM 1458 O O . PHE A 1 192 ? 2.895 2.773 -14.195 1.00 91.50 192 PHE A O 1
ATOM 1465 N N . GLY A 1 193 ? 1.968 1.671 -12.477 1.00 89.94 193 GLY A N 1
ATOM 1466 C CA . GLY A 1 193 ? 2.080 0.349 -13.096 1.00 89.94 193 GLY A CA 1
ATOM 1467 C C . GLY A 1 193 ? 1.230 0.221 -14.363 1.00 89.94 193 GLY A C 1
ATOM 1468 O O . GLY A 1 193 ? 1.697 -0.313 -15.364 1.00 89.94 193 GLY A O 1
ATOM 1469 N N . ALA A 1 194 ? 0.007 0.757 -14.352 1.00 88.38 194 ALA A N 1
ATOM 1470 C CA . ALA A 1 194 ? -0.845 0.811 -15.537 1.00 88.38 194 ALA A CA 1
ATOM 1471 C C . ALA A 1 194 ? -0.268 1.744 -16.615 1.00 88.38 194 ALA A C 1
ATOM 1473 O O . ALA A 1 194 ? -0.294 1.390 -17.793 1.00 88.38 194 ALA A O 1
ATOM 1474 N N . SER A 1 195 ? 0.307 2.886 -16.225 1.00 88.62 195 SER A N 1
ATOM 1475 C CA . SER A 1 195 ? 0.950 3.821 -17.157 1.00 88.62 195 SER A CA 1
ATOM 1476 C C . SER A 1 195 ? 2.137 3.205 -17.904 1.00 88.62 195 SER A C 1
ATOM 1478 O O . SER A 1 195 ? 2.332 3.531 -19.068 1.00 88.62 195 SER A O 1
ATOM 1480 N N . LEU A 1 196 ? 2.880 2.270 -17.297 1.00 85.62 196 LEU A N 1
ATOM 1481 C CA . LEU A 1 196 ? 3.954 1.530 -17.985 1.00 85.62 196 LEU A CA 1
ATOM 1482 C C . LEU A 1 196 ? 3.438 0.578 -19.074 1.00 85.62 196 LEU A C 1
ATOM 1484 O O . LEU A 1 196 ? 4.164 0.262 -20.009 1.00 85.62 196 LEU A O 1
ATOM 1488 N N . VAL A 1 197 ? 2.205 0.082 -18.942 1.00 82.88 197 VAL A N 1
ATOM 1489 C CA . VAL A 1 197 ? 1.614 -0.876 -19.893 1.00 82.88 197 VAL A CA 1
ATOM 1490 C C . VAL A 1 197 ? 0.834 -0.159 -20.993 1.00 82.88 197 VAL A C 1
ATOM 1492 O O . VAL A 1 197 ? 0.880 -0.570 -22.150 1.00 82.88 197 VAL A O 1
ATOM 1495 N N . TYR A 1 198 ? 0.107 0.900 -20.637 1.00 79.88 198 TYR A N 1
ATOM 1496 C CA . TYR A 1 198 ? -0.834 1.580 -21.531 1.00 79.88 198 TYR A CA 1
ATOM 1497 C C . TYR A 1 198 ? -0.388 2.987 -21.967 1.00 79.88 198 TYR A C 1
ATOM 1499 O O . TYR A 1 198 ? -1.075 3.612 -22.777 1.00 79.88 198 TYR A O 1
ATOM 1507 N N . GLY A 1 199 ? 0.748 3.480 -21.464 1.00 74.94 199 GLY A N 1
ATOM 1508 C CA . GLY A 1 199 ? 1.266 4.829 -21.698 1.00 74.94 199 GLY A CA 1
ATOM 1509 C C . GLY A 1 199 ? 0.742 5.868 -20.695 1.00 74.94 199 GLY A C 1
ATOM 1510 O O . GLY A 1 199 ? -0.358 5.745 -20.151 1.00 74.94 199 GLY A O 1
ATOM 1511 N N . ALA A 1 200 ? 1.527 6.927 -20.466 1.00 65.62 200 ALA A N 1
ATOM 1512 C CA . ALA A 1 200 ? 1.242 7.979 -19.479 1.00 65.62 200 ALA A CA 1
ATOM 1513 C C . ALA A 1 200 ? -0.084 8.739 -19.710 1.00 65.62 200 ALA A C 1
ATOM 1515 O O . ALA A 1 200 ? -0.666 9.272 -18.764 1.00 65.62 200 ALA A O 1
ATOM 1516 N N . ASP A 1 201 ? -0.597 8.750 -20.943 1.00 62.16 201 ASP A N 1
ATOM 1517 C CA . ASP A 1 201 ? -1.837 9.438 -21.324 1.00 62.16 201 ASP A CA 1
ATOM 1518 C C . ASP A 1 201 ? -3.079 8.528 -21.353 1.00 62.16 201 ASP A C 1
ATOM 1520 O O . ASP A 1 201 ? -4.117 8.919 -21.888 1.00 62.16 201 ASP A O 1
ATOM 1524 N N . PHE A 1 202 ? -3.023 7.333 -20.754 1.00 55.47 202 PHE A N 1
ATOM 1525 C CA . PHE A 1 202 ? -4.139 6.376 -20.765 1.00 55.47 202 PHE A CA 1
ATOM 1526 C C . PHE A 1 202 ? -5.484 6.982 -20.312 1.00 55.47 202 PHE A C 1
ATOM 1528 O O . PHE A 1 202 ? -6.521 6.694 -20.907 1.00 55.47 202 PHE A O 1
ATOM 1535 N N . LEU A 1 203 ? -5.476 7.865 -19.306 1.00 54.16 203 LEU A N 1
ATOM 1536 C CA . LEU A 1 203 ? -6.688 8.533 -18.809 1.00 54.16 203 LEU A CA 1
ATOM 1537 C C . LEU A 1 203 ? -7.088 9.793 -19.592 1.00 54.16 203 LEU A C 1
ATOM 1539 O O . LEU A 1 203 ? -8.209 10.256 -19.423 1.00 54.16 203 LEU A O 1
ATOM 1543 N N . LYS A 1 204 ? -6.209 10.355 -20.432 1.00 56.34 204 LYS A N 1
ATOM 1544 C CA . LYS A 1 204 ? -6.512 11.555 -21.239 1.00 56.34 204 LYS A CA 1
ATOM 1545 C C . LYS A 1 204 ? -7.137 11.222 -22.596 1.00 56.34 204 LYS A C 1
ATOM 1547 O O . LYS A 1 204 ? -7.458 12.126 -23.359 1.00 56.34 204 LYS A O 1
ATOM 1552 N N . LYS A 1 205 ? -7.250 9.933 -22.928 1.00 49.09 205 LYS A N 1
ATOM 1553 C CA . LYS A 1 205 ? -7.723 9.453 -24.232 1.00 49.09 205 LYS A CA 1
ATOM 1554 C C . LYS A 1 205 ? -9.246 9.246 -24.307 1.00 49.09 205 LYS A C 1
ATOM 1556 O O . LYS A 1 205 ? -9.726 8.725 -25.312 1.00 49.09 205 LYS A O 1
ATOM 1561 N N . PHE A 1 206 ? -9.981 9.649 -23.273 1.00 45.28 206 PHE A N 1
ATOM 1562 C CA . PHE A 1 206 ? -11.443 9.633 -23.180 1.00 45.28 206 PHE A CA 1
ATOM 1563 C C . PHE A 1 206 ? -11.937 11.017 -22.759 1.00 45.28 206 PHE A C 1
ATOM 1565 O O . PHE A 1 206 ? -13.079 11.355 -23.136 1.00 45.28 206 PHE A O 1
#

Sequence (206 aa):
MISTHHFPTRLLALSLMFLIALIFAFRAPAGQGGEVEVAQRHSAFGAGESLATDKLEEEPSAVTAEPVLHRSIKYVGKYHLMVLHFPIAFLLAAMVVHWYALVTGRGSATVAVLLWFGTFGAIAAAALGWMYAYDSVYFGDDEQILLWHRWLGTGTAVVSVVVALARKRLGPKALAFALTICAGLVAAAAHFGASLVYGADFLKKF

Foldseek 3Di:
DDDDPPDDPVVVVVLVVVVVVVVVVPPDPDDDDPDPPVVVVVVPPDDDDDDDDDDDDPPPDPPVPDPPVLVVLQVQLVCLVVLLVLLQVLLVVLLVVLVVCVVVVNDDPSSLVSLVSNLVSLVSSLVSPVSNCPPDDDDDPLVVLSVLLNCLSVVLNSLSVVLSVCVVVDDSVRNSVSSVVSNVSSVSSVLSVVCNVCNPCNVVPD